Protein AF-A0A972ZUD0-F1 (afdb_monomer_lite)

pLDDT: mean 80.85, std 12.73, range [39.69, 97.69]

Sequence (213 aa):
MMFDRLICANGGNPDEKLIGHKDGALAAKLENSPRWKELSLNHLEGRIASFFTYGDEGGDELDNDGRPLILKHKEYFDPEKEEEVSANLEAYKPIIWQCRYSGIEVPEHLIKQVDFGQGGKYSNNQIEQLKEDKEVLSEFDQWVDEVATFLRKKGKVLPSKYPVPLRKPDSQMHPFLRQLQLLMRTVIGNLWIHSLGYFVSRYYAKKLRLVKK

Foldseek 3Di:
DDDDFPVVQLFAALDCVQQVNDNPVSRVVCCPDPCRVVRRARQCAPAEDFAEAEEELQAQQADPLSFGVPDPCSVVPDPVVVVVCLDDPVVCVVVCVSCVSSNHDYDRVLYDYHYDNHNHDPVCVDPVNVVVVPPVVVVVVVSVVVVVVVDVVSDDDDGDPNHDPDDDPLVPPDPVVSVVVVVCCVVVVVCCVPPVVVVVVVVVVVVVVVVPD

Structure (mmCIF, N/CA/C/O backbone):
data_AF-A0A972ZUD0-F1
#
_entry.id   AF-A0A972ZUD0-F1
#
loop_
_atom_site.group_PDB
_atom_site.id
_atom_site.type_symbol
_atom_site.label_atom_id
_atom_site.label_alt_id
_atom_site.label_comp_id
_atom_site.label_asym_id
_atom_site.label_entity_id
_atom_site.label_seq_id
_atom_site.pdbx_PDB_ins_code
_atom_site.Cartn_x
_atom_site.Cartn_y
_atom_site.Cartn_z
_atom_site.occupancy
_atom_site.B_iso_or_equiv
_atom_site.auth_seq_id
_atom_site.auth_comp_id
_atom_site.auth_asym_id
_atom_site.auth_atom_id
_atom_site.pdbx_PDB_model_num
ATOM 1 N N . MET A 1 1 ? 2.284 2.403 9.421 1.00 39.69 1 MET A N 1
ATOM 2 C CA . MET A 1 1 ? 3.198 1.804 8.421 1.00 39.69 1 MET A CA 1
ATOM 3 C C . MET A 1 1 ? 3.863 2.950 7.673 1.00 39.69 1 MET A C 1
ATOM 5 O O . MET A 1 1 ? 3.139 3.791 7.170 1.00 39.69 1 MET A O 1
ATOM 9 N N . MET A 1 2 ? 5.195 3.054 7.662 1.00 40.53 2 MET A N 1
ATOM 10 C CA . MET A 1 2 ? 5.881 4.090 6.878 1.00 40.53 2 MET A CA 1
ATOM 11 C C . MET A 1 2 ? 6.188 3.509 5.499 1.00 40.53 2 MET A C 1
ATOM 13 O O . MET A 1 2 ? 7.037 2.626 5.383 1.00 40.53 2 MET A O 1
ATOM 17 N N . PHE A 1 3 ? 5.459 3.953 4.476 1.00 54.66 3 PHE A N 1
ATOM 18 C CA . PHE A 1 3 ? 5.805 3.656 3.090 1.00 54.66 3 PHE A CA 1
ATOM 19 C C . PHE A 1 3 ? 6.907 4.624 2.657 1.00 54.66 3 PHE A C 1
ATOM 21 O O . PHE A 1 3 ? 6.657 5.815 2.481 1.00 54.66 3 PHE A O 1
ATOM 28 N N . ASP A 1 4 ? 8.136 4.121 2.518 1.00 60.44 4 ASP A N 1
ATOM 29 C CA . ASP A 1 4 ? 9.160 4.834 1.752 1.00 60.44 4 ASP A CA 1
ATOM 30 C C . ASP A 1 4 ? 8.781 4.811 0.262 1.00 60.44 4 ASP A C 1
ATOM 32 O O . ASP A 1 4 ? 7.936 4.030 -0.188 1.00 60.44 4 ASP A O 1
ATOM 36 N N . ARG A 1 5 ? 9.404 5.691 -0.514 1.00 63.38 5 ARG A N 1
ATOM 37 C CA . ARG A 1 5 ? 9.197 5.829 -1.952 1.00 63.38 5 ARG A CA 1
ATOM 38 C C . ARG A 1 5 ? 9.363 4.463 -2.629 1.00 63.38 5 ARG A C 1
ATOM 40 O O . ARG A 1 5 ? 10.365 3.781 -2.411 1.00 63.38 5 ARG A O 1
ATOM 47 N N . LEU A 1 6 ? 8.444 4.095 -3.526 1.00 69.50 6 LEU A N 1
ATOM 48 C CA . LEU A 1 6 ? 8.548 2.883 -4.354 1.00 69.50 6 LEU A CA 1
ATOM 49 C C . LEU A 1 6 ? 9.611 3.044 -5.465 1.00 69.50 6 LEU A C 1
ATOM 51 O O . LEU A 1 6 ? 9.409 2.631 -6.599 1.00 69.50 6 LEU A O 1
ATOM 55 N N . ILE A 1 7 ? 10.768 3.642 -5.156 1.00 69.38 7 ILE A N 1
ATOM 56 C CA . ILE A 1 7 ? 11.820 3.979 -6.130 1.00 69.38 7 ILE A CA 1
ATOM 57 C C . ILE A 1 7 ? 12.268 2.751 -6.899 1.00 69.38 7 ILE A C 1
ATOM 59 O O . ILE A 1 7 ? 12.437 2.827 -8.107 1.00 69.38 7 ILE A O 1
ATOM 63 N N . CYS A 1 8 ? 12.412 1.616 -6.216 1.00 69.75 8 CYS A N 1
ATOM 64 C CA . CYS A 1 8 ? 12.788 0.383 -6.887 1.00 69.75 8 CYS A CA 1
ATOM 65 C C . CYS A 1 8 ? 11.742 -0.011 -7.942 1.00 69.75 8 CYS A C 1
ATOM 67 O O . CYS A 1 8 ? 12.120 -0.443 -9.022 1.00 69.75 8 CYS A O 1
ATOM 69 N N . ALA A 1 9 ? 10.446 0.171 -7.667 1.00 74.81 9 ALA A N 1
ATOM 70 C CA . ALA A 1 9 ? 9.365 -0.166 -8.596 1.00 74.81 9 ALA A CA 1
ATOM 71 C C . ALA A 1 9 ? 9.340 0.733 -9.846 1.00 74.81 9 ALA A C 1
ATOM 73 O O . ALA A 1 9 ? 8.988 0.258 -10.924 1.00 74.81 9 ALA A O 1
ATOM 74 N N . ASN A 1 10 ? 9.790 1.984 -9.710 1.00 79.25 10 ASN A N 1
ATOM 75 C CA . ASN A 1 10 ? 9.826 3.023 -10.748 1.00 79.25 10 ASN A CA 1
ATOM 76 C C . ASN A 1 10 ? 10.914 2.815 -11.827 1.00 79.25 10 ASN A C 1
ATOM 78 O O . ASN A 1 10 ? 11.193 3.718 -12.616 1.00 79.25 10 ASN A O 1
ATOM 82 N N . GLY A 1 11 ? 11.568 1.652 -11.830 1.00 80.00 11 GLY A N 1
ATOM 83 C CA . GLY A 1 11 ? 12.722 1.354 -12.671 1.00 80.00 11 GLY A CA 1
ATOM 84 C C . GLY A 1 11 ? 14.053 1.576 -11.954 1.00 80.00 11 GLY A C 1
ATOM 85 O O . GLY A 1 11 ? 14.121 1.818 -10.752 1.00 80.00 11 GLY A O 1
ATOM 86 N N . GLY A 1 12 ? 15.143 1.413 -12.694 1.00 84.56 12 GLY A N 1
ATOM 87 C CA . GLY A 1 12 ? 16.496 1.581 -12.178 1.00 84.56 12 GLY A CA 1
ATOM 88 C C . GLY A 1 12 ? 17.494 0.650 -12.848 1.00 84.56 12 GLY A C 1
ATOM 89 O O . GLY A 1 12 ? 17.259 0.144 -13.942 1.00 84.56 12 GLY A O 1
ATOM 90 N N . ASN A 1 13 ? 18.623 0.410 -12.183 1.00 85.75 13 ASN A N 1
ATOM 91 C CA . ASN A 1 13 ? 19.632 -0.518 -12.673 1.00 85.75 13 ASN A CA 1
ATOM 92 C C . ASN A 1 13 ? 19.297 -1.969 -12.263 1.00 85.75 13 ASN A C 1
ATOM 94 O O . ASN A 1 13 ? 19.398 -2.286 -11.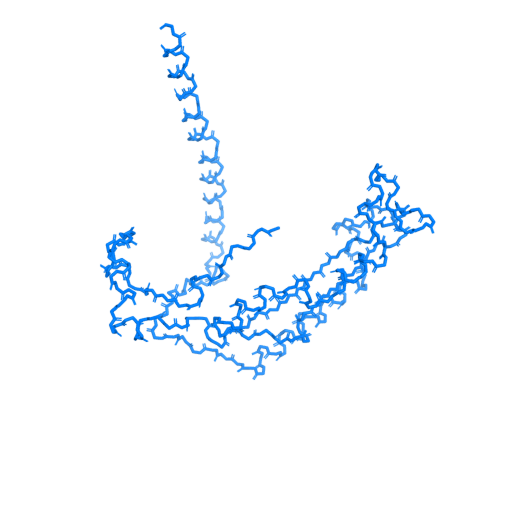076 1.00 85.75 13 ASN A O 1
ATOM 98 N N . PRO A 1 14 ? 18.961 -2.867 -13.206 1.00 81.06 14 PRO A N 1
ATOM 99 C CA . PRO A 1 14 ? 18.697 -4.273 -12.905 1.00 81.06 14 PRO A CA 1
ATOM 100 C C . PRO A 1 14 ? 19.974 -5.107 -12.701 1.00 81.06 14 PRO A C 1
ATOM 102 O O . PRO A 1 14 ? 19.885 -6.240 -12.234 1.00 81.06 14 PRO A O 1
ATOM 105 N N . ASP A 1 15 ? 21.151 -4.587 -13.073 1.00 83.69 15 ASP A N 1
ATOM 106 C CA . ASP A 1 15 ? 22.432 -5.297 -12.998 1.00 83.69 15 ASP A CA 1
ATOM 107 C C . ASP A 1 15 ? 23.401 -4.580 -12.053 1.00 83.69 15 ASP A C 1
ATOM 109 O O . ASP A 1 15 ? 24.130 -3.657 -12.429 1.00 83.69 15 ASP A O 1
ATOM 113 N N . GLU A 1 16 ? 23.437 -5.036 -10.802 1.00 82.81 16 GLU A N 1
ATOM 114 C CA . GLU A 1 16 ? 24.283 -4.469 -9.748 1.00 82.81 16 GLU A CA 1
ATOM 115 C C . GLU A 1 16 ? 25.784 -4.439 -10.098 1.00 82.81 16 GLU A C 1
ATOM 117 O O . GLU A 1 16 ? 26.531 -3.614 -9.561 1.00 82.81 16 GLU A O 1
ATOM 122 N N . LYS A 1 17 ? 26.241 -5.276 -11.041 1.00 85.56 17 LYS A N 1
ATOM 123 C CA . LYS A 1 17 ? 27.648 -5.325 -11.465 1.00 85.56 17 LYS A CA 1
ATOM 124 C C . LYS A 1 17 ? 28.078 -4.052 -12.185 1.00 85.56 17 LYS A C 1
ATOM 126 O O . LYS A 1 17 ? 29.248 -3.688 -12.119 1.00 85.56 17 LYS A O 1
ATOM 131 N N . LEU A 1 18 ? 27.142 -3.349 -12.827 1.00 85.25 18 LEU A N 1
ATOM 132 C CA . LEU A 1 18 ? 27.415 -2.087 -13.522 1.00 85.25 18 LEU A CA 1
ATOM 133 C C . LEU A 1 18 ? 27.775 -0.941 -12.564 1.00 85.25 18 LEU A C 1
ATOM 135 O O . LEU A 1 18 ? 28.341 0.058 -13.002 1.00 85.25 18 LEU A O 1
ATOM 139 N N . ILE A 1 19 ? 27.457 -1.086 -11.273 1.00 86.56 19 ILE A N 1
ATOM 140 C CA . ILE A 1 19 ? 27.649 -0.055 -10.243 1.00 86.56 19 ILE A CA 1
ATOM 141 C C . ILE A 1 19 ? 28.479 -0.549 -9.054 1.00 86.56 19 ILE A C 1
ATOM 143 O O . ILE A 1 19 ? 28.413 0.031 -7.975 1.00 86.56 19 ILE A O 1
ATOM 147 N N . GLY A 1 20 ? 29.214 -1.657 -9.199 1.00 83.00 20 GLY A N 1
ATOM 148 C CA . GLY A 1 20 ? 29.996 -2.215 -8.090 1.00 83.00 20 GLY A CA 1
ATOM 149 C C . GLY A 1 20 ? 29.145 -2.499 -6.844 1.00 83.00 20 GLY A C 1
ATOM 150 O O . GLY A 1 20 ? 29.565 -2.204 -5.727 1.00 83.00 20 GLY A O 1
ATOM 151 N N . HIS A 1 21 ? 27.932 -3.028 -7.037 1.00 77.94 21 HIS A N 1
ATOM 152 C CA . HIS A 1 21 ? 26.898 -3.262 -6.022 1.00 77.94 21 HIS A CA 1
ATOM 153 C C . HIS A 1 21 ? 26.275 -2.000 -5.410 1.00 77.94 21 HIS A C 1
ATOM 155 O O . HIS A 1 21 ? 25.065 -1.806 -5.519 1.00 77.94 21 HIS A O 1
ATOM 161 N N . LYS A 1 22 ? 27.064 -1.164 -4.726 1.00 79.00 22 LYS A N 1
ATOM 162 C CA . LYS A 1 22 ? 26.572 0.009 -3.973 1.00 79.00 22 LYS A CA 1
ATOM 163 C C . LYS A 1 22 ? 27.443 1.257 -4.145 1.00 79.00 22 LYS A C 1
ATOM 165 O O . LYS A 1 22 ? 27.420 2.138 -3.286 1.00 79.00 22 LYS A O 1
ATOM 170 N N . ASP A 1 23 ? 28.214 1.348 -5.226 1.00 89.06 23 ASP A N 1
ATOM 171 C CA . ASP A 1 23 ? 28.990 2.554 -5.513 1.00 89.06 23 ASP A CA 1
ATOM 172 C C . ASP A 1 23 ? 28.067 3.665 -6.042 1.00 89.06 23 ASP A C 1
ATOM 174 O O . ASP A 1 23 ? 27.534 3.599 -7.154 1.00 89.06 23 ASP A O 1
ATOM 178 N N . GLY A 1 24 ? 27.870 4.702 -5.223 1.00 88.19 24 GLY A N 1
ATOM 179 C CA . GLY A 1 24 ? 27.005 5.832 -5.560 1.00 88.19 24 GLY A CA 1
ATOM 180 C C . GLY A 1 24 ? 27.525 6.690 -6.719 1.00 88.19 24 GLY A C 1
ATOM 181 O O . GLY A 1 24 ? 26.722 7.228 -7.479 1.00 88.19 24 GLY A O 1
ATOM 182 N N . ALA A 1 25 ? 28.845 6.792 -6.902 1.00 90.69 25 ALA A N 1
ATOM 183 C CA . ALA A 1 25 ? 29.429 7.569 -7.994 1.00 90.69 25 ALA A CA 1
ATOM 184 C C . ALA A 1 25 ? 29.243 6.851 -9.338 1.00 90.69 25 ALA A C 1
ATOM 186 O O . ALA A 1 25 ? 28.900 7.482 -10.342 1.00 90.69 25 ALA A O 1
ATOM 187 N N . LEU A 1 26 ? 29.404 5.523 -9.356 1.00 90.25 26 LEU A N 1
ATOM 188 C CA . LEU A 1 26 ? 29.110 4.713 -10.540 1.00 90.25 26 LEU A CA 1
ATOM 189 C C . LEU A 1 26 ? 27.614 4.703 -10.867 1.00 90.25 26 LEU A C 1
ATOM 191 O O . LEU A 1 26 ? 27.261 4.805 -12.042 1.00 90.25 26 LEU A O 1
ATOM 195 N N . ALA A 1 27 ? 26.742 4.646 -9.856 1.00 88.50 27 ALA A N 1
ATOM 196 C CA . ALA A 1 27 ? 25.297 4.747 -10.052 1.00 88.50 27 ALA A CA 1
ATOM 197 C C . ALA A 1 27 ? 24.896 6.085 -10.696 1.00 88.50 27 ALA A C 1
ATOM 199 O O . ALA A 1 27 ? 24.224 6.081 -11.727 1.00 88.50 27 ALA A O 1
ATOM 200 N N . ALA A 1 28 ? 25.391 7.212 -10.172 1.00 89.88 28 ALA A N 1
ATOM 201 C CA . ALA A 1 28 ? 25.125 8.535 -10.741 1.00 89.88 28 ALA A CA 1
ATOM 202 C C . ALA A 1 28 ? 25.658 8.666 -12.180 1.00 89.88 28 ALA A C 1
ATOM 204 O O . ALA A 1 28 ? 24.998 9.233 -13.053 1.00 89.88 28 ALA A O 1
ATOM 205 N N . LYS A 1 29 ? 26.842 8.108 -12.467 1.00 93.50 29 LYS A N 1
ATOM 206 C CA . LYS A 1 29 ? 27.399 8.090 -13.827 1.00 93.50 29 LYS A CA 1
ATOM 207 C C . LYS A 1 29 ? 26.543 7.259 -14.788 1.00 93.50 29 LYS A C 1
ATOM 209 O O . LYS A 1 29 ? 26.362 7.659 -15.937 1.00 93.50 29 LYS A O 1
ATOM 214 N N . LEU A 1 30 ? 26.038 6.110 -14.335 1.00 91.50 30 LEU A N 1
ATOM 215 C CA . LEU A 1 30 ? 25.175 5.238 -15.129 1.00 91.50 30 LEU A CA 1
ATOM 216 C C . LEU A 1 30 ? 23.830 5.909 -15.434 1.00 91.50 30 LEU A C 1
ATOM 218 O O . LEU A 1 30 ? 23.391 5.855 -16.581 1.00 91.50 30 LEU A O 1
ATOM 222 N N . GLU A 1 31 ? 23.227 6.578 -14.450 1.00 90.75 31 GLU A N 1
ATOM 223 C CA . GLU A 1 31 ? 21.961 7.313 -14.584 1.00 90.75 31 GLU A CA 1
ATOM 224 C C . GLU A 1 31 ? 22.034 8.430 -15.636 1.00 90.75 31 GLU A C 1
ATOM 226 O O . GLU A 1 31 ? 21.123 8.596 -16.442 1.00 90.75 31 GLU A O 1
ATOM 231 N N . ASN A 1 32 ? 23.163 9.141 -15.706 1.00 93.56 32 ASN A N 1
ATOM 232 C CA . 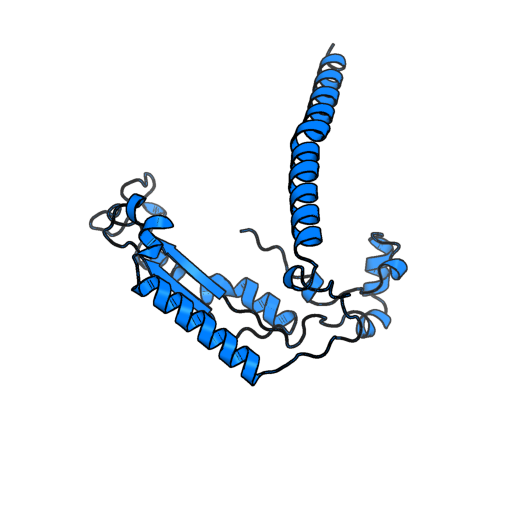ASN A 1 32 ? 23.386 10.204 -16.692 1.00 93.56 32 ASN A CA 1
ATOM 233 C C . ASN A 1 32 ? 23.816 9.692 -18.083 1.00 93.56 32 ASN A C 1
ATOM 235 O O . ASN A 1 32 ? 24.077 10.486 -18.989 1.00 93.56 32 ASN A O 1
ATOM 239 N N . SER A 1 33 ? 23.926 8.376 -18.277 1.00 94.00 33 SER A N 1
ATOM 240 C CA . SER A 1 33 ? 24.354 7.791 -19.550 1.00 94.00 33 SER A CA 1
ATOM 241 C C . SER A 1 33 ? 23.171 7.509 -20.490 1.00 94.00 33 SER A C 1
ATOM 243 O O . SER A 1 33 ? 22.074 7.192 -20.026 1.00 94.00 33 SER A O 1
ATOM 245 N N . PRO A 1 34 ? 23.370 7.501 -21.824 1.00 93.69 34 PRO A N 1
ATOM 246 C CA . PRO A 1 34 ? 22.318 7.106 -22.768 1.00 93.69 34 PRO A CA 1
ATOM 247 C C . PRO A 1 34 ? 21.751 5.702 -22.504 1.00 93.69 34 PRO A C 1
ATOM 249 O O . PRO A 1 34 ? 20.563 5.463 -22.714 1.00 93.69 34 PRO A O 1
ATOM 252 N N . ARG A 1 35 ? 22.590 4.796 -21.980 1.00 90.56 35 ARG A N 1
ATOM 253 C CA . ARG A 1 35 ? 22.233 3.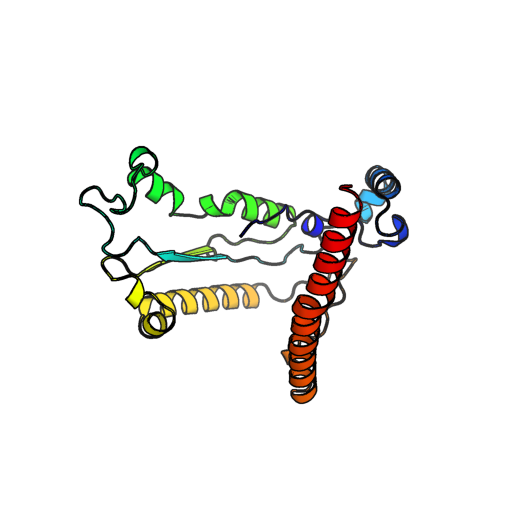413 -21.635 1.00 90.56 35 ARG A CA 1
ATOM 254 C C . ARG A 1 35 ? 21.163 3.333 -20.540 1.00 90.56 35 ARG A C 1
ATOM 256 O O . ARG A 1 35 ? 20.460 2.329 -20.463 1.00 90.56 35 ARG A O 1
ATOM 263 N N . TRP A 1 36 ? 20.994 4.378 -19.724 1.00 92.00 36 TRP A N 1
ATOM 264 C CA . TRP A 1 36 ? 19.973 4.417 -18.675 1.00 92.00 36 TRP A CA 1
ATOM 265 C C . TRP A 1 36 ? 18.559 4.199 -19.219 1.00 92.00 36 TRP A C 1
ATOM 267 O O . TRP A 1 36 ? 17.798 3.433 -18.636 1.00 92.00 36 TRP A O 1
ATOM 277 N N . LYS A 1 37 ? 18.235 4.774 -20.387 1.00 88.56 37 LYS A N 1
ATOM 278 C CA . LYS A 1 37 ? 16.913 4.633 -21.028 1.00 88.56 37 LYS A CA 1
ATOM 279 C C . LYS A 1 37 ? 16.557 3.181 -21.365 1.00 88.56 37 LYS A C 1
ATOM 281 O O . LYS A 1 37 ? 15.386 2.827 -21.395 1.00 88.56 37 LYS A O 1
ATOM 286 N N . GLU A 1 38 ? 17.558 2.342 -21.618 1.00 88.56 38 GLU A N 1
ATOM 287 C CA . GLU A 1 38 ? 17.371 0.924 -21.952 1.00 88.56 38 GLU A CA 1
ATOM 288 C C . GLU A 1 38 ? 17.336 0.006 -20.719 1.00 88.56 38 GLU A C 1
ATOM 290 O O . GLU A 1 38 ? 16.882 -1.143 -20.804 1.00 88.56 38 GLU A O 1
ATOM 295 N N . LEU A 1 39 ? 17.885 0.479 -19.596 1.00 88.62 39 LEU A N 1
ATOM 296 C CA . LEU A 1 39 ? 18.004 -0.264 -18.340 1.00 88.62 39 LEU A CA 1
ATOM 297 C C . LEU A 1 39 ? 16.848 0.046 -17.391 1.00 88.62 39 LEU A C 1
ATOM 299 O O . LEU A 1 39 ? 16.252 -0.881 -16.845 1.00 88.62 39 LEU A O 1
ATOM 303 N N . SER A 1 40 ? 16.528 1.332 -17.231 1.00 87.75 40 SER A N 1
ATOM 304 C CA . SER A 1 40 ? 15.546 1.846 -16.281 1.00 87.75 40 SER A CA 1
ATOM 305 C C . SER A 1 40 ? 14.121 1.657 -16.788 1.00 87.75 40 SER A C 1
ATOM 307 O O . SER A 1 40 ? 13.428 2.607 -17.143 1.00 87.75 40 SER A O 1
ATOM 309 N N . LEU A 1 41 ? 13.702 0.397 -16.830 1.00 85.75 41 LEU A N 1
ATOM 310 C CA . LEU A 1 41 ? 12.361 -0.020 -17.214 1.00 85.75 41 LEU A CA 1
ATOM 311 C C . LEU A 1 41 ? 11.522 -0.309 -15.967 1.00 85.75 41 LEU A C 1
ATOM 313 O O . LEU A 1 41 ? 12.022 -0.903 -15.007 1.00 85.75 41 LEU A O 1
ATOM 317 N N . ASN A 1 42 ? 10.232 0.018 -16.019 1.00 84.44 42 ASN A N 1
ATOM 318 C CA . ASN A 1 42 ? 9.268 -0.415 -15.012 1.00 84.44 42 ASN A CA 1
ATOM 319 C C . ASN A 1 42 ? 9.199 -1.946 -14.996 1.00 84.44 42 ASN A C 1
ATOM 321 O O . ASN A 1 42 ? 8.737 -2.589 -15.939 1.00 84.44 42 ASN A O 1
ATOM 325 N N . HIS A 1 43 ? 9.679 -2.562 -13.918 1.00 78.94 43 HIS A N 1
ATOM 326 C CA . HIS A 1 43 ? 9.703 -4.022 -13.802 1.00 78.94 43 HIS A CA 1
ATOM 327 C C . HIS A 1 43 ? 8.418 -4.592 -13.173 1.00 78.94 43 HIS A C 1
ATOM 329 O O . HIS A 1 43 ? 8.225 -5.814 -13.146 1.00 78.94 43 HIS A O 1
ATOM 335 N N . LEU A 1 44 ? 7.544 -3.712 -12.674 1.00 84.12 44 LEU A N 1
ATOM 336 C CA . LEU A 1 44 ? 6.217 -4.029 -12.145 1.00 84.12 44 LEU A CA 1
ATOM 337 C C . LEU A 1 44 ? 5.080 -3.570 -13.075 1.00 84.12 44 LEU A C 1
ATOM 339 O O . LEU A 1 44 ? 3.921 -3.649 -12.680 1.00 84.12 44 LEU A O 1
ATOM 343 N N . GLU A 1 45 ? 5.410 -3.159 -14.301 1.00 88.25 45 GLU A N 1
ATOM 344 C CA . GLU A 1 45 ? 4.448 -2.739 -15.322 1.00 88.25 45 GLU A CA 1
ATOM 345 C C . GLU A 1 45 ? 3.333 -3.779 -15.515 1.00 88.25 45 GLU A C 1
ATOM 347 O O . GLU A 1 45 ? 3.587 -4.987 -15.597 1.00 88.25 45 GLU A O 1
ATOM 352 N N . GLY A 1 46 ? 2.089 -3.306 -15.560 1.00 89.50 46 GLY A N 1
ATOM 353 C CA . GLY A 1 46 ? 0.895 -4.125 -15.736 1.00 89.50 46 GLY A CA 1
ATOM 354 C C . GLY A 1 46 ? 0.534 -4.994 -14.531 1.00 89.50 46 GLY A C 1
ATOM 355 O O . GLY A 1 46 ? -0.424 -5.760 -14.612 1.00 89.50 46 GLY A O 1
ATOM 356 N N . ARG A 1 47 ? 1.262 -4.926 -13.408 1.00 91.00 47 ARG A N 1
ATOM 357 C CA . ARG A 1 47 ? 0.821 -5.554 -12.150 1.00 91.00 47 ARG A CA 1
ATOM 358 C C . ARG A 1 47 ? -0.309 -4.746 -11.529 1.00 91.00 47 ARG A C 1
ATOM 360 O O . ARG A 1 47 ? -0.542 -3.610 -11.912 1.00 91.00 47 ARG A O 1
ATOM 367 N N . ILE A 1 48 ? -0.998 -5.339 -10.562 1.00 92.94 48 ILE A N 1
ATOM 368 C CA . ILE A 1 48 ? -2.130 -4.711 -9.881 1.00 92.94 48 ILE A CA 1
ATOM 369 C C . ILE A 1 48 ? -1.785 -4.485 -8.415 1.00 92.94 48 ILE A C 1
ATOM 371 O O . ILE A 1 48 ? -1.154 -5.345 -7.794 1.00 92.94 48 ILE A O 1
ATOM 375 N N . ALA A 1 49 ? -2.246 -3.364 -7.870 1.00 92.69 49 ALA A N 1
ATOM 376 C CA . ALA A 1 49 ? -2.390 -3.160 -6.437 1.00 92.69 49 ALA A CA 1
ATOM 377 C C . ALA A 1 49 ? -3.859 -2.870 -6.094 1.00 92.69 49 ALA A C 1
ATOM 379 O O . ALA A 1 49 ? -4.560 -2.185 -6.838 1.00 92.69 49 ALA A O 1
ATOM 380 N N . SER A 1 50 ? -4.303 -3.404 -4.962 1.00 92.81 50 SER A N 1
ATOM 381 C CA . SER A 1 50 ? -5.602 -3.149 -4.342 1.00 92.81 50 SER A CA 1
ATOM 382 C C . SER A 1 50 ? -5.382 -2.859 -2.859 1.00 92.81 50 SER A C 1
ATOM 384 O O . SER A 1 50 ? -4.378 -3.292 -2.282 1.00 92.81 50 SER A O 1
ATOM 386 N N . PHE A 1 51 ? -6.300 -2.114 -2.248 1.00 91.06 51 PHE A N 1
ATOM 387 C CA . PHE A 1 51 ? -6.178 -1.682 -0.858 1.00 91.06 51 PHE A CA 1
ATOM 388 C C . PHE A 1 51 ? -7.466 -2.008 -0.110 1.00 91.06 51 PHE A C 1
ATOM 390 O O . PHE A 1 51 ? -8.554 -1.691 -0.581 1.00 91.06 51 PHE A O 1
ATOM 397 N N . PHE A 1 52 ? -7.318 -2.647 1.044 1.00 90.12 52 PHE A N 1
ATOM 398 C CA . PHE A 1 52 ? -8.395 -2.874 1.994 1.00 90.12 52 PHE A CA 1
ATOM 399 C C . PHE A 1 52 ? -7.942 -2.309 3.338 1.00 90.12 52 PHE A C 1
ATOM 401 O O . PHE A 1 52 ? -6.940 -2.777 3.892 1.00 90.12 52 PHE A O 1
ATOM 408 N N . THR A 1 53 ? -8.633 -1.291 3.834 1.00 87.00 53 THR A N 1
ATOM 409 C CA . THR A 1 53 ? -8.501 -0.808 5.210 1.00 87.00 53 THR A CA 1
ATOM 410 C C . THR A 1 53 ? -9.692 -1.234 6.028 1.00 87.00 53 THR A C 1
ATOM 412 O O . THR A 1 53 ? -10.815 -1.309 5.541 1.00 87.00 53 THR A O 1
ATOM 415 N N . TYR A 1 54 ? -9.422 -1.469 7.303 1.00 83.38 54 TYR A N 1
ATOM 416 C CA . TYR A 1 54 ? -10.460 -1.509 8.306 1.00 83.38 54 TYR A CA 1
ATOM 417 C C . TYR A 1 54 ? -10.098 -0.552 9.435 1.00 83.38 54 TYR A C 1
ATOM 419 O O . TYR A 1 54 ? -8.911 -0.404 9.760 1.00 83.38 54 TYR A O 1
ATOM 427 N N . GLY A 1 55 ? -11.108 0.105 9.987 1.00 78.62 55 GLY A N 1
ATOM 428 C CA . GLY A 1 55 ? -10.969 1.090 11.048 1.00 78.62 55 GLY A CA 1
ATOM 429 C C . GLY A 1 55 ? -11.874 0.795 12.237 1.00 78.62 55 GLY A C 1
ATOM 430 O O . GLY A 1 55 ? -12.771 -0.045 12.178 1.00 78.62 55 GLY A O 1
ATOM 431 N N . ASP A 1 56 ? -11.579 1.484 13.334 1.00 77.69 56 ASP A N 1
ATOM 432 C CA . ASP A 1 56 ? -12.403 1.545 14.538 1.00 77.69 56 ASP A CA 1
ATOM 433 C C . ASP A 1 56 ? -12.856 2.998 14.695 1.00 77.69 56 ASP A C 1
ATOM 435 O O . ASP A 1 56 ? -12.014 3.897 14.765 1.00 77.69 56 ASP A O 1
ATOM 439 N N . GLU A 1 57 ? -14.167 3.229 14.740 1.00 77.50 57 GLU A N 1
ATOM 440 C CA . GLU A 1 57 ? -14.746 4.573 14.886 1.00 77.50 57 GLU A CA 1
ATOM 441 C C . GLU A 1 57 ? -14.737 5.087 16.335 1.00 77.50 57 GLU A C 1
ATOM 443 O O . GLU A 1 57 ? -15.330 6.118 16.645 1.00 77.50 57 GLU A O 1
ATOM 448 N N . GLY A 1 58 ? -14.069 4.381 17.252 1.00 76.75 58 GLY A N 1
ATOM 449 C CA . GLY A 1 58 ? -13.953 4.796 18.650 1.00 76.75 58 GLY A CA 1
ATOM 450 C C . GLY A 1 58 ? -15.108 4.321 19.530 1.00 76.75 58 GLY A C 1
ATOM 451 O O . GLY A 1 58 ? -15.257 4.805 20.652 1.00 76.75 58 GLY A O 1
ATOM 452 N N . GLY A 1 59 ? -15.907 3.361 19.055 1.00 83.62 59 GLY A N 1
ATOM 453 C CA . GLY A 1 59 ? -16.891 2.647 19.867 1.00 83.62 59 GLY A CA 1
ATOM 454 C C . GLY A 1 59 ? -17.861 3.550 20.632 1.00 83.62 59 GLY A C 1
ATOM 455 O O . GLY A 1 59 ? -18.555 4.373 20.039 1.00 83.62 59 GLY A O 1
ATOM 456 N N . ASP A 1 60 ? -17.940 3.362 21.953 1.00 86.62 60 ASP A N 1
ATOM 457 C CA . ASP A 1 60 ? -18.718 4.199 22.878 1.00 86.62 60 ASP A CA 1
ATOM 458 C C . ASP A 1 60 ? -17.879 5.268 23.606 1.00 86.62 60 ASP A C 1
ATOM 460 O O . ASP A 1 60 ? -18.281 5.786 24.650 1.00 86.62 60 ASP A O 1
ATOM 464 N N . GLU A 1 61 ? -16.701 5.598 23.069 1.00 88.75 61 GLU A N 1
ATOM 465 C CA . GLU A 1 61 ? -15.724 6.497 23.693 1.00 88.75 61 GLU A CA 1
ATOM 466 C C . GLU A 1 61 ? -15.767 7.933 23.143 1.00 88.75 61 GLU A C 1
ATOM 468 O O . GLU A 1 61 ? -14.887 8.739 23.459 1.00 88.75 61 GLU A O 1
ATOM 473 N N . LEU A 1 62 ? -16.780 8.276 22.346 1.00 89.19 62 LEU A N 1
ATOM 474 C CA . LEU A 1 62 ? -17.025 9.632 21.852 1.00 89.19 62 LEU A CA 1
ATOM 475 C C . LEU A 1 62 ? -17.949 10.411 22.802 1.00 89.19 62 LEU A C 1
ATOM 477 O O . LEU A 1 62 ? -18.837 9.849 23.442 1.00 89.19 62 LEU A O 1
ATOM 481 N N . ASP A 1 63 ? -17.736 11.720 22.911 1.00 89.50 63 ASP A N 1
ATOM 482 C CA . ASP A 1 63 ? -18.674 12.629 23.564 1.00 89.50 63 ASP A CA 1
ATOM 483 C C . ASP A 1 63 ? -19.847 13.005 22.641 1.00 89.50 63 ASP A C 1
ATOM 485 O O . ASP A 1 63 ? -19.909 12.611 21.478 1.00 89.50 63 ASP A O 1
ATOM 489 N N . ASN A 1 64 ? -20.794 13.789 23.165 1.00 89.44 64 ASN A N 1
ATOM 490 C CA . ASN A 1 64 ? -21.972 14.231 22.409 1.00 89.44 64 ASN A CA 1
ATOM 491 C C . ASN A 1 64 ? -21.631 15.105 21.190 1.00 89.44 64 ASN A C 1
ATOM 493 O O . ASN A 1 64 ? -22.480 15.263 20.317 1.00 89.44 64 ASN A O 1
ATOM 497 N N . ASP A 1 65 ? -20.424 15.673 21.142 1.00 89.19 65 ASP A N 1
ATOM 498 C CA . ASP A 1 65 ? -19.943 16.476 20.021 1.00 89.19 65 ASP A CA 1
ATOM 499 C C . ASP A 1 65 ? -19.122 15.625 19.033 1.00 89.19 65 ASP A C 1
ATOM 501 O O . ASP A 1 65 ? -18.492 16.184 18.139 1.00 89.19 65 ASP A O 1
ATOM 505 N N . GLY A 1 66 ? -19.077 14.295 19.202 1.00 88.56 66 GLY A N 1
ATOM 506 C CA . GLY A 1 66 ? -18.344 13.368 18.338 1.00 88.56 66 GLY A CA 1
ATOM 507 C C . GLY A 1 66 ? -16.832 13.333 18.576 1.00 88.56 66 GLY A C 1
ATOM 508 O O . GLY A 1 66 ? -16.094 12.825 17.736 1.00 88.56 66 GLY A O 1
ATOM 509 N N . ARG A 1 67 ? -16.330 13.879 19.694 1.00 91.81 67 ARG A N 1
ATOM 510 C CA . ARG A 1 67 ? -14.891 13.896 20.012 1.00 91.81 67 ARG A CA 1
ATOM 511 C C . ARG A 1 67 ? -14.529 12.804 21.018 1.00 91.81 67 ARG A C 1
ATOM 513 O O . ARG A 1 67 ? -15.265 12.619 21.985 1.00 91.81 67 ARG A O 1
ATOM 520 N N . PRO A 1 68 ? -13.366 12.139 20.895 1.00 91.69 68 PRO A N 1
ATOM 521 C CA . PRO A 1 68 ? -12.968 11.128 21.868 1.00 91.69 68 PRO A CA 1
ATOM 522 C C . PRO A 1 68 ? -12.849 11.689 23.293 1.00 91.69 68 PRO A C 1
ATOM 524 O O . PRO A 1 68 ? -12.134 12.666 23.547 1.00 91.69 68 PRO A O 1
ATOM 527 N N . LEU A 1 69 ? -13.504 11.028 24.250 1.00 91.94 69 LEU A N 1
ATOM 528 C CA . LEU A 1 69 ? -13.571 11.411 25.665 1.00 91.94 69 LEU A CA 1
ATOM 529 C C . LEU A 1 69 ? -12.189 11.506 26.324 1.00 91.94 69 LEU A C 1
ATOM 531 O O . LEU A 1 69 ? -11.979 12.318 27.225 1.00 91.94 69 LEU A O 1
ATOM 535 N N . ILE A 1 70 ? -11.240 10.679 25.876 1.00 92.25 70 ILE A N 1
ATOM 536 C CA . ILE A 1 70 ? -9.883 10.597 26.430 1.00 92.25 70 ILE A CA 1
ATOM 537 C C . ILE A 1 70 ? -8.979 11.769 26.011 1.00 92.25 70 ILE A C 1
ATOM 539 O O . ILE A 1 70 ? -7.940 12.008 26.639 1.00 92.25 70 ILE A O 1
ATOM 543 N N . LEU A 1 71 ? -9.340 12.510 24.956 1.00 92.81 71 LEU A N 1
ATOM 544 C CA . LEU A 1 71 ? -8.499 13.587 24.441 1.00 92.81 71 LEU A CA 1
ATOM 545 C C . LEU A 1 71 ? -8.458 14.774 25.406 1.00 92.81 71 LEU A C 1
ATOM 547 O O . LEU A 1 71 ? -9.471 15.388 25.734 1.00 92.81 71 LEU A O 1
ATOM 551 N N . LYS A 1 72 ? -7.237 15.146 25.804 1.00 93.94 72 LYS A N 1
ATOM 552 C CA . LYS A 1 72 ? -6.968 16.375 26.567 1.00 93.94 72 LYS A CA 1
ATOM 553 C C . LYS A 1 72 ? -6.930 17.621 25.679 1.00 93.94 72 LYS A C 1
ATOM 555 O O . LYS A 1 72 ? -7.309 18.692 26.133 1.00 93.94 72 LYS A O 1
ATOM 560 N N . HIS A 1 73 ? -6.471 17.461 24.439 1.00 93.62 73 HIS A N 1
ATOM 561 C CA . HIS A 1 73 ? -6.322 18.522 23.441 1.00 93.62 73 HIS A CA 1
ATOM 562 C C . HIS A 1 73 ? -7.379 18.356 22.347 1.00 93.62 73 HIS A C 1
ATOM 564 O O . HIS A 1 73 ? -7.081 17.904 21.242 1.00 93.62 73 HIS A O 1
ATOM 570 N N . LYS A 1 74 ? -8.639 18.647 22.689 1.00 92.00 74 LYS A N 1
ATOM 571 C CA . LYS A 1 74 ? -9.788 18.458 21.788 1.00 92.00 74 LYS A CA 1
ATOM 572 C C . LYS A 1 74 ? -9.724 19.339 20.539 1.00 92.00 74 LYS A C 1
ATOM 574 O O . LYS A 1 74 ? -10.335 19.010 19.535 1.00 92.00 74 LYS A O 1
ATOM 579 N N . GLU A 1 75 ? -8.963 20.427 20.582 1.00 92.38 75 GLU A N 1
ATOM 580 C CA . GLU A 1 75 ? -8.752 21.357 19.472 1.00 92.38 75 GLU A CA 1
ATOM 581 C C . GLU A 1 75 ? -8.048 20.738 18.253 1.00 92.38 75 GLU A C 1
ATOM 583 O O . GLU A 1 75 ? -8.138 21.291 17.161 1.00 92.38 75 GLU A O 1
ATOM 588 N N . TYR A 1 76 ? -7.369 19.598 18.424 1.00 90.19 76 TYR A N 1
ATOM 589 C CA . TYR A 1 76 ? -6.755 18.842 17.325 1.00 90.19 76 TYR A CA 1
ATOM 590 C C . TYR A 1 76 ? -7.710 17.844 16.664 1.00 90.19 76 TYR A C 1
ATOM 592 O O . TYR A 1 76 ? -7.309 17.216 15.693 1.00 90.19 76 TYR A O 1
ATOM 600 N N . PHE A 1 77 ? -8.926 17.676 17.191 1.00 90.56 77 PHE A N 1
ATOM 601 C CA . PHE A 1 77 ? -9.903 16.718 16.688 1.00 90.56 77 PHE A CA 1
ATOM 602 C C . PHE A 1 77 ? -11.183 17.456 16.297 1.00 90.56 77 PHE A C 1
ATOM 604 O O . PHE A 1 77 ? -11.967 17.907 17.144 1.00 90.56 77 PHE A O 1
ATOM 611 N N . ASP A 1 78 ? -11.370 17.603 14.992 1.00 90.56 78 ASP A N 1
ATOM 612 C CA . ASP A 1 78 ? -12.526 18.257 14.397 1.00 90.56 78 ASP A CA 1
ATOM 613 C C . ASP A 1 78 ? -13.357 17.201 13.656 1.00 90.56 78 ASP A C 1
ATOM 615 O O . ASP A 1 78 ? -12.941 16.799 12.573 1.00 90.56 78 ASP A O 1
ATOM 619 N N . PRO A 1 79 ? -14.486 16.731 14.224 1.00 88.50 79 PRO A N 1
ATOM 620 C CA . PRO A 1 79 ? -15.248 15.607 13.677 1.00 88.50 79 PRO A CA 1
ATOM 621 C C . PRO A 1 79 ? -15.580 15.749 12.188 1.00 88.50 79 PRO A C 1
ATOM 623 O O . PRO A 1 79 ? -15.432 14.786 11.445 1.00 88.50 79 PRO A O 1
ATOM 626 N N . GLU A 1 80 ? -15.935 16.958 11.738 1.00 86.19 80 GLU A N 1
ATOM 627 C CA . GLU A 1 80 ? -16.241 17.222 10.325 1.00 86.19 80 GLU A CA 1
ATOM 628 C C . GLU A 1 80 ? -15.007 17.023 9.428 1.00 86.19 80 GLU A C 1
ATOM 630 O O . GLU A 1 80 ? -15.112 16.470 8.338 1.00 86.19 80 GLU A O 1
ATOM 635 N N . LYS A 1 81 ? -13.813 17.420 9.893 1.00 85.50 81 LYS A N 1
ATOM 636 C CA . LYS A 1 81 ? -12.564 17.202 9.144 1.00 85.50 81 LYS A CA 1
ATOM 637 C C . LYS A 1 81 ? -12.075 15.761 9.218 1.00 85.50 81 LYS A C 1
ATOM 639 O O . LYS A 1 81 ? -11.459 15.289 8.268 1.00 85.50 81 LYS A O 1
ATOM 644 N N . GLU A 1 82 ? -12.292 15.076 10.337 1.00 83.81 82 GLU A N 1
ATOM 645 C CA . GLU A 1 82 ? -11.876 13.679 10.479 1.00 83.81 82 GLU A CA 1
ATOM 646 C C . GLU A 1 82 ? -12.675 12.767 9.540 1.00 83.81 82 GLU A C 1
ATOM 648 O O . GLU A 1 82 ? -12.099 11.846 8.965 1.00 83.81 82 GLU A O 1
ATOM 653 N N . GLU A 1 83 ? -13.953 13.068 9.293 1.00 74.94 83 GLU A N 1
ATOM 654 C CA . GLU A 1 83 ? -14.770 12.369 8.292 1.00 74.94 83 GLU A CA 1
ATOM 655 C C . GLU A 1 83 ? -14.228 12.564 6.860 1.00 74.94 83 GLU A C 1
ATOM 657 O O . GLU A 1 83 ? -14.167 11.615 6.075 1.00 74.94 83 GLU A O 1
ATOM 662 N N . GLU A 1 84 ? -13.732 13.763 6.523 1.00 70.75 84 GLU A N 1
ATOM 663 C CA . GLU A 1 84 ? -13.072 14.024 5.231 1.00 70.75 84 GLU A CA 1
ATOM 664 C C . GLU A 1 84 ? -11.759 13.240 5.055 1.00 70.75 84 GLU A C 1
ATOM 666 O O . GLU A 1 84 ? -11.383 12.901 3.930 1.00 70.75 84 GLU A O 1
ATOM 671 N N . VAL A 1 85 ? -11.042 12.973 6.152 1.00 67.81 85 VAL A N 1
ATOM 672 C CA . VAL A 1 85 ? -9.773 12.228 6.149 1.00 67.81 85 VAL A CA 1
ATOM 673 C C . VAL A 1 85 ? -10.008 10.718 6.158 1.00 67.81 85 VAL A C 1
ATOM 675 O O . VAL A 1 85 ? -9.249 9.986 5.515 1.00 67.81 85 VAL A O 1
ATOM 678 N N . SER A 1 86 ? -11.020 10.245 6.891 1.00 62.31 86 SER A N 1
ATOM 679 C CA . SER A 1 86 ? -11.326 8.819 7.027 1.00 62.31 86 SER A CA 1
ATOM 680 C C . SER A 1 86 ? -11.969 8.260 5.764 1.00 62.31 86 SER A C 1
ATOM 682 O O . SER A 1 86 ? -11.715 7.114 5.408 1.00 62.31 86 SER A O 1
ATOM 684 N N . ALA A 1 87 ? -12.732 9.064 5.028 1.00 58.41 87 ALA A N 1
ATOM 685 C CA . ALA A 1 87 ? -13.315 8.636 3.777 1.00 58.41 87 ALA A CA 1
ATOM 686 C C . ALA A 1 87 ? -12.323 8.848 2.619 1.00 58.41 87 ALA A C 1
ATOM 688 O O . ALA A 1 87 ? -11.952 9.973 2.295 1.00 58.41 87 ALA A O 1
ATOM 689 N N . ASN A 1 88 ? -12.025 7.772 1.883 1.00 64.38 88 ASN A N 1
ATOM 690 C CA . ASN A 1 88 ? -11.670 7.767 0.452 1.00 64.38 88 ASN A CA 1
ATOM 691 C C . ASN A 1 88 ? -10.206 7.500 0.047 1.00 64.38 88 ASN A C 1
ATOM 693 O O . ASN A 1 88 ? -9.233 7.628 0.787 1.00 64.38 88 ASN A O 1
ATOM 697 N N . LEU A 1 89 ? -10.095 7.201 -1.258 1.00 65.06 89 LEU A N 1
ATOM 698 C CA . LEU A 1 89 ? -8.925 7.270 -2.151 1.00 65.06 89 LEU A CA 1
ATOM 699 C C . LEU A 1 89 ? -7.875 8.336 -1.786 1.00 65.06 89 LEU A C 1
ATOM 701 O O . LEU A 1 89 ? -6.690 8.146 -2.066 1.00 65.06 89 LEU A O 1
ATOM 705 N N . GLU A 1 90 ? -8.307 9.447 -1.192 1.00 77.94 90 GLU A N 1
ATOM 706 C CA . GLU A 1 90 ? -7.482 10.553 -0.710 1.00 77.94 90 GLU A CA 1
ATOM 707 C C . GLU A 1 90 ? -6.370 10.092 0.235 1.00 77.94 90 GLU A C 1
ATOM 709 O O . GLU A 1 90 ? -5.201 10.418 0.003 1.00 77.94 90 GLU A O 1
ATOM 714 N N . ALA A 1 91 ? -6.693 9.235 1.209 1.00 78.31 91 ALA A N 1
ATOM 715 C CA . ALA A 1 91 ? -5.721 8.684 2.155 1.00 78.31 91 ALA A CA 1
ATOM 716 C C . ALA A 1 91 ? -4.599 7.894 1.452 1.00 78.31 91 ALA A C 1
ATOM 718 O O . ALA A 1 91 ? -3.458 7.828 1.920 1.00 78.31 91 ALA A O 1
ATOM 719 N N . TYR A 1 92 ? -4.896 7.333 0.279 1.00 83.69 92 TYR A N 1
ATOM 720 C CA . TYR A 1 92 ? -3.966 6.525 -0.502 1.00 83.69 92 TYR A CA 1
ATOM 721 C C . TYR A 1 92 ? -3.274 7.283 -1.630 1.00 83.69 92 TYR A C 1
ATOM 723 O O . TYR A 1 92 ? -2.379 6.714 -2.261 1.00 83.69 92 TYR A O 1
ATOM 731 N N . LYS A 1 93 ? -3.627 8.547 -1.897 1.00 87.44 93 LYS A N 1
ATOM 732 C CA . LYS A 1 93 ? -3.133 9.313 -3.055 1.00 87.44 93 LYS A CA 1
ATOM 733 C C . LYS A 1 93 ? -1.625 9.204 -3.290 1.00 87.44 93 LYS A C 1
ATOM 735 O O . LYS A 1 93 ? -1.245 8.894 -4.422 1.00 87.44 93 LYS A O 1
ATOM 740 N N . PRO A 1 94 ? -0.748 9.402 -2.285 1.00 86.62 94 PRO A N 1
ATOM 741 C CA . PRO A 1 94 ? 0.693 9.314 -2.509 1.00 86.62 94 PRO A CA 1
ATOM 742 C C . PRO A 1 94 ? 1.143 7.918 -2.955 1.00 86.62 94 PRO A C 1
ATOM 744 O O . PRO A 1 94 ? 2.019 7.791 -3.810 1.00 86.62 94 PRO A O 1
ATOM 747 N N . ILE A 1 95 ? 0.529 6.865 -2.410 1.00 87.50 95 ILE A N 1
ATOM 748 C CA . ILE A 1 95 ? 0.858 5.474 -2.739 1.00 87.50 95 ILE A CA 1
ATOM 749 C C . ILE A 1 95 ? 0.289 5.115 -4.113 1.00 87.50 95 ILE A C 1
ATOM 751 O O . ILE A 1 95 ? 1.016 4.575 -4.941 1.00 87.50 95 ILE A O 1
ATOM 755 N N . ILE A 1 96 ? -0.967 5.479 -4.392 1.00 90.38 96 ILE A N 1
ATOM 756 C CA . ILE A 1 96 ? -1.604 5.295 -5.705 1.00 90.38 96 ILE A CA 1
ATOM 757 C C . ILE A 1 96 ? -0.770 5.969 -6.790 1.00 90.38 96 ILE A C 1
ATOM 759 O O . ILE A 1 96 ? -0.502 5.361 -7.826 1.00 90.38 96 ILE A O 1
ATOM 763 N N . TRP A 1 97 ? -0.328 7.204 -6.545 1.00 90.50 97 TRP A N 1
ATOM 764 C CA . TRP A 1 97 ? 0.547 7.933 -7.453 1.00 90.50 97 TRP A CA 1
ATOM 765 C C . TRP A 1 97 ? 1.833 7.156 -7.731 1.00 90.50 97 TRP A C 1
ATOM 767 O O . TRP A 1 97 ? 2.179 6.949 -8.891 1.00 90.50 97 TRP A O 1
ATOM 777 N N . GLN A 1 98 ? 2.527 6.691 -6.687 1.00 88.75 98 GLN A N 1
ATOM 778 C CA . GLN A 1 98 ? 3.763 5.923 -6.849 1.00 88.75 98 GLN A CA 1
ATOM 779 C C . GLN A 1 98 ? 3.527 4.612 -7.609 1.00 88.75 98 GLN A C 1
ATOM 781 O O . GLN A 1 98 ? 4.286 4.303 -8.521 1.00 88.75 98 GLN A O 1
ATOM 786 N N . CYS A 1 99 ? 2.453 3.880 -7.303 1.00 91.50 99 CYS A N 1
ATOM 787 C CA . CYS A 1 99 ? 2.079 2.672 -8.034 1.00 91.50 99 CYS A CA 1
ATOM 788 C C . CYS A 1 99 ? 1.861 2.963 -9.523 1.00 91.50 99 CYS A C 1
ATOM 790 O O . CYS A 1 99 ? 2.492 2.333 -10.371 1.00 91.50 99 CYS A O 1
ATOM 792 N N . ARG A 1 100 ? 1.020 3.952 -9.841 1.00 92.06 100 ARG A N 1
ATOM 793 C CA . ARG A 1 100 ? 0.709 4.328 -11.227 1.00 92.06 100 ARG A CA 1
ATOM 794 C C . ARG A 1 100 ? 1.955 4.827 -11.966 1.00 92.06 100 ARG A C 1
ATOM 796 O O . ARG A 1 100 ? 2.133 4.499 -13.134 1.00 92.06 100 ARG A O 1
ATOM 803 N N . TYR A 1 101 ? 2.852 5.540 -11.285 1.00 89.19 101 TYR A N 1
ATOM 804 C CA . TYR A 1 101 ? 4.144 5.955 -11.838 1.00 89.19 101 TYR A CA 1
ATOM 805 C C . TYR A 1 101 ? 5.046 4.752 -12.188 1.00 89.19 101 TYR A C 1
ATOM 807 O O . TYR A 1 101 ? 5.738 4.779 -13.203 1.00 89.19 101 TYR A O 1
ATOM 815 N N . SER A 1 102 ? 4.992 3.664 -11.409 1.00 87.69 102 SER A N 1
ATOM 816 C CA . SER A 1 102 ? 5.671 2.390 -11.711 1.00 87.69 102 SER A CA 1
ATOM 817 C C . SER A 1 102 ? 4.962 1.517 -12.765 1.00 87.69 102 SER A C 1
ATOM 819 O O . SER A 1 102 ? 5.364 0.367 -12.963 1.00 87.69 102 SER A O 1
ATOM 821 N N . GLY A 1 103 ? 3.866 1.989 -13.371 1.00 89.69 103 GLY A N 1
ATOM 822 C CA . GLY A 1 103 ? 3.032 1.175 -14.263 1.00 89.69 103 GLY A CA 1
ATOM 823 C C . GLY A 1 103 ? 2.217 0.090 -13.552 1.00 89.69 103 GLY A C 1
ATOM 824 O O . GLY A 1 103 ? 1.732 -0.845 -14.189 1.00 89.69 103 GLY A O 1
ATOM 825 N N . ILE A 1 104 ? 2.076 0.177 -12.225 1.00 92.69 104 ILE A N 1
ATOM 826 C CA . ILE A 1 104 ? 1.176 -0.680 -11.451 1.00 92.69 104 ILE A CA 1
ATOM 827 C C . ILE A 1 104 ? -0.231 -0.097 -11.564 1.00 92.69 104 ILE A C 1
ATOM 829 O O . ILE A 1 104 ? -0.491 1.056 -11.218 1.00 92.69 104 ILE A O 1
ATOM 833 N N . GLU A 1 105 ? -1.157 -0.920 -12.029 1.00 94.50 105 GLU A N 1
ATOM 834 C CA . GLU A 1 105 ? -2.565 -0.585 -12.149 1.00 94.50 105 GLU A CA 1
ATOM 835 C C . GLU A 1 105 ? -3.223 -0.592 -10.770 1.00 94.50 105 GLU A C 1
ATOM 837 O O . GLU A 1 105 ? -3.130 -1.565 -10.020 1.00 94.50 105 GLU A O 1
ATOM 842 N N . VAL A 1 106 ? -3.920 0.497 -10.449 1.00 94.50 106 VAL A N 1
ATOM 843 C CA . VAL A 1 106 ? -4.680 0.632 -9.203 1.00 94.50 106 VAL A CA 1
ATOM 844 C C . VAL A 1 106 ? -6.127 0.980 -9.546 1.00 94.50 106 VAL A C 1
ATOM 846 O O . VAL A 1 106 ? -6.443 2.169 -9.704 1.00 94.50 106 VAL A O 1
ATOM 849 N N . PRO A 1 107 ? -6.991 -0.033 -9.740 1.00 94.06 107 PRO A N 1
ATOM 850 C CA . PRO A 1 107 ? -8.400 0.181 -10.028 1.00 94.06 107 PRO A CA 1
ATOM 851 C C . PRO A 1 107 ? -9.111 0.725 -8.790 1.00 94.06 107 PRO A C 1
ATOM 853 O O . PRO A 1 107 ? -9.045 0.131 -7.720 1.00 94.06 107 PRO A O 1
ATOM 856 N N . GLU A 1 108 ? -9.805 1.848 -8.947 1.00 91.69 108 GLU A N 1
ATOM 857 C CA . GLU A 1 108 ? -10.404 2.585 -7.824 1.00 91.69 108 GLU A CA 1
ATOM 858 C C . GLU A 1 108 ? -11.486 1.770 -7.108 1.00 91.69 108 GLU A C 1
ATOM 860 O O . GLU A 1 108 ? -11.546 1.782 -5.888 1.00 91.69 108 GLU A O 1
ATOM 865 N N . HIS A 1 109 ? -12.252 0.966 -7.850 1.00 91.31 109 HIS A N 1
ATOM 866 C CA . HIS A 1 109 ? -13.252 0.052 -7.285 1.00 91.31 109 HIS A CA 1
ATOM 867 C C . HIS A 1 109 ? -12.660 -1.094 -6.445 1.00 91.31 109 HIS A C 1
ATOM 869 O O . HIS A 1 109 ? -13.409 -1.777 -5.766 1.00 91.31 109 HIS A O 1
ATOM 875 N N . LEU A 1 110 ? -11.341 -1.333 -6.486 1.00 93.12 110 LEU A N 1
ATOM 876 C CA . LEU A 1 110 ? -10.664 -2.324 -5.633 1.00 93.12 110 LEU A CA 1
ATOM 877 C C . LEU A 1 110 ? -10.041 -1.690 -4.380 1.00 93.12 110 LEU A C 1
ATOM 879 O O . LEU A 1 110 ? -9.225 -2.323 -3.700 1.00 93.12 110 LEU A O 1
ATOM 883 N N . ILE A 1 111 ? -10.379 -0.430 -4.106 1.00 91.56 111 ILE A N 1
ATOM 884 C CA . ILE A 1 111 ? -10.007 0.291 -2.895 1.00 91.56 111 ILE A CA 1
ATOM 885 C C . ILE A 1 111 ? -11.236 0.326 -2.007 1.00 91.56 111 ILE A C 1
ATOM 887 O O . ILE A 1 111 ? -12.263 0.881 -2.392 1.00 91.56 111 ILE A O 1
ATOM 891 N N . LYS A 1 112 ? -11.125 -0.287 -0.832 1.00 88.94 112 LYS A N 1
ATOM 892 C CA . LYS A 1 112 ? -12.240 -0.444 0.091 1.00 88.94 112 LYS A CA 1
ATOM 893 C C . LYS A 1 112 ? -11.809 -0.116 1.509 1.00 88.94 112 LYS A C 1
ATOM 895 O O . LYS A 1 112 ? -10.736 -0.534 1.939 1.00 88.94 112 LYS A O 1
ATOM 900 N N . GLN A 1 113 ? -12.672 0.601 2.211 1.00 87.44 113 GLN A N 1
ATOM 901 C CA . GLN A 1 113 ? -12.585 0.805 3.645 1.00 87.44 113 GLN A CA 1
ATOM 902 C C . GLN A 1 113 ? -13.853 0.265 4.290 1.00 87.44 113 GLN A C 1
ATOM 904 O O . GLN A 1 113 ? -14.940 0.434 3.737 1.00 87.44 113 GLN A O 1
ATOM 909 N N . VAL A 1 114 ? -13.690 -0.406 5.423 1.00 86.88 114 VAL A N 1
ATOM 910 C CA . VAL A 1 114 ? -14.792 -0.905 6.243 1.00 86.88 114 VAL A CA 1
ATOM 911 C C . VAL A 1 114 ? -14.527 -0.500 7.682 1.00 86.88 114 VAL A C 1
ATOM 913 O O . VAL A 1 114 ? -13.546 -0.939 8.280 1.00 86.88 114 VAL A O 1
ATOM 916 N N . ASP A 1 115 ? -15.403 0.318 8.237 1.00 84.12 115 ASP A N 1
ATOM 917 C CA . ASP A 1 115 ? -15.342 0.718 9.636 1.00 84.12 115 ASP A CA 1
ATOM 918 C C . ASP A 1 115 ? -16.358 -0.104 10.438 1.00 84.12 115 ASP A C 1
ATOM 920 O O . ASP A 1 115 ? -17.430 -0.446 9.936 1.00 84.12 115 ASP A O 1
ATOM 924 N N . PHE A 1 116 ? -15.998 -0.507 11.657 1.00 83.50 116 PHE A N 1
ATOM 925 C CA . PHE A 1 116 ? -16.860 -1.341 12.495 1.00 83.50 116 PHE A CA 1
ATOM 926 C C . PHE A 1 116 ? -16.677 -1.054 13.982 1.00 83.50 116 PHE A C 1
ATOM 928 O O . PHE A 1 116 ? -15.745 -0.370 14.404 1.00 83.50 116 PHE A O 1
ATOM 935 N N . GLY A 1 117 ? -17.585 -1.606 14.790 1.00 78.00 117 GLY A N 1
ATOM 936 C CA . GLY A 1 117 ? -17.494 -1.511 16.243 1.00 78.00 117 GLY A CA 1
ATOM 937 C C . GLY A 1 117 ? -18.076 -0.233 16.849 1.00 78.00 117 GLY A C 1
ATOM 938 O O . GLY A 1 117 ? -17.869 0.008 18.040 1.00 78.00 117 GLY A O 1
ATOM 939 N N . GLN A 1 118 ? -18.817 0.556 16.064 1.00 78.88 118 GLN A N 1
ATOM 940 C CA . GLN A 1 118 ? -19.490 1.782 16.494 1.00 78.88 118 GLN A CA 1
ATOM 941 C C . GLN A 1 118 ? -20.445 1.520 17.674 1.00 78.88 118 GLN A C 1
ATOM 943 O O . GLN A 1 118 ? -21.223 0.565 17.670 1.00 78.88 118 GLN A O 1
ATOM 948 N N . GLY A 1 119 ? -20.363 2.347 18.722 1.00 77.62 119 GLY A N 1
ATOM 949 C CA . GLY A 1 119 ? -21.167 2.200 19.944 1.00 77.62 119 GLY A CA 1
ATOM 950 C C . GLY A 1 119 ? -20.838 0.969 20.804 1.00 77.62 119 GLY A C 1
ATOM 951 O O . GLY A 1 119 ? -21.485 0.745 21.829 1.00 77.62 119 GLY A O 1
ATOM 952 N N . GLY A 1 120 ? -19.850 0.162 20.408 1.00 81.31 120 GLY A N 1
ATOM 953 C CA . GLY A 1 120 ? -19.392 -1.020 21.129 1.00 81.31 120 GLY A CA 1
ATOM 954 C C . GLY A 1 120 ? -18.179 -0.748 22.019 1.00 81.31 120 GLY A C 1
ATOM 955 O O . GLY A 1 120 ? -17.453 0.228 21.855 1.00 81.31 120 GLY A O 1
ATOM 956 N N . LYS A 1 121 ? -17.916 -1.656 22.965 1.00 84.00 121 LYS A N 1
ATOM 957 C CA . LYS A 1 121 ? -16.653 -1.654 23.716 1.00 84.00 121 LYS A CA 1
ATOM 958 C C . LYS A 1 121 ? -15.515 -2.153 22.835 1.00 84.00 121 LYS A C 1
ATOM 960 O O . LYS A 1 121 ? -15.652 -3.206 22.222 1.00 84.00 121 LYS A O 1
ATOM 965 N N . TYR A 1 122 ? -14.350 -1.507 22.911 1.00 78.75 122 TYR A N 1
ATOM 966 C CA . TYR A 1 122 ? -13.139 -1.928 22.190 1.00 78.75 122 TYR A CA 1
ATOM 967 C C . TYR A 1 122 ? -12.774 -3.410 22.398 1.00 78.75 122 TYR A C 1
ATOM 969 O O . TYR A 1 122 ? -12.350 -4.101 21.474 1.00 78.75 122 TYR A O 1
ATOM 977 N N . SER A 1 123 ? -12.976 -3.945 23.609 1.00 78.81 123 SER A N 1
ATOM 978 C CA . SER A 1 123 ? -12.740 -5.367 23.911 1.00 78.81 123 SER A CA 1
ATOM 979 C C . SER A 1 123 ? -13.575 -6.326 23.060 1.00 78.81 123 SER A C 1
ATOM 981 O O . SER A 1 123 ? -13.205 -7.488 22.922 1.00 78.81 123 SER A O 1
ATOM 983 N N . ASN A 1 124 ? -14.687 -5.841 22.510 1.00 76.56 124 ASN A N 1
ATOM 984 C CA . ASN A 1 124 ? -15.605 -6.593 21.667 1.00 76.56 124 ASN A CA 1
ATOM 985 C C . ASN A 1 124 ? -15.301 -6.414 20.171 1.00 76.56 124 ASN A C 1
ATOM 987 O O . ASN A 1 124 ? -15.963 -7.040 19.357 1.00 76.56 124 ASN A O 1
ATOM 991 N N . ASN A 1 125 ? -14.285 -5.620 19.819 1.00 72.62 125 ASN A N 1
ATOM 992 C CA . ASN A 1 125 ? -13.834 -5.380 18.444 1.00 72.62 125 ASN A CA 1
ATOM 993 C C . ASN A 1 125 ? -12.502 -6.106 18.154 1.00 72.62 125 ASN A C 1
ATOM 995 O O . ASN A 1 125 ? -11.773 -5.760 17.225 1.00 72.62 125 ASN A O 1
ATOM 999 N N . GLN A 1 126 ? -12.135 -7.102 18.972 1.00 74.94 126 GLN A N 1
ATOM 1000 C CA . GLN A 1 126 ? -10.914 -7.889 18.783 1.00 74.94 126 GLN A CA 1
ATOM 1001 C C . GLN A 1 126 ? -11.141 -9.079 17.843 1.00 74.94 126 GLN A C 1
ATOM 1003 O O . GLN A 1 126 ? -12.267 -9.451 17.534 1.00 74.94 126 GLN A O 1
ATOM 1008 N N . ILE A 1 127 ? -10.043 -9.708 17.406 1.00 72.12 127 ILE A N 1
ATOM 1009 C CA . ILE A 1 127 ? -10.035 -10.793 16.407 1.00 72.12 127 ILE A CA 1
ATOM 1010 C C . ILE A 1 127 ? -11.037 -11.912 16.721 1.00 72.12 127 ILE A C 1
ATOM 1012 O O . ILE A 1 127 ? -11.608 -12.482 15.798 1.00 72.12 127 ILE A O 1
ATOM 1016 N N . GLU A 1 128 ? -11.234 -12.267 17.992 1.00 73.38 128 GLU A N 1
ATOM 1017 C CA . GLU A 1 128 ? -12.159 -13.345 18.354 1.00 73.38 128 GLU A CA 1
ATOM 1018 C C . GLU A 1 128 ? -13.621 -12.955 18.123 1.00 73.38 128 GLU A C 1
ATOM 1020 O O . GLU A 1 128 ? -14.377 -13.757 17.587 1.00 73.38 128 GLU A O 1
ATOM 1025 N N . GLN A 1 129 ? -13.998 -11.719 18.439 1.00 72.94 129 GLN A N 1
ATOM 1026 C CA . GLN A 1 129 ? -15.346 -11.196 18.228 1.00 72.94 129 GLN A CA 1
ATOM 1027 C C . GLN A 1 129 ? -15.586 -10.789 16.770 1.00 72.94 129 GLN A C 1
ATOM 1029 O O . GLN A 1 129 ? -16.683 -10.980 16.258 1.00 72.94 129 GLN A O 1
ATOM 1034 N N . LEU A 1 130 ? -14.548 -10.342 16.056 1.00 74.56 130 LEU A N 1
ATOM 1035 C CA . LEU A 1 130 ? -14.615 -10.064 14.618 1.00 74.56 130 LEU A CA 1
ATOM 1036 C C . LEU A 1 130 ? -15.009 -11.309 13.805 1.00 74.56 130 LEU A C 1
ATOM 1038 O O . LEU A 1 130 ? -15.629 -11.193 12.756 1.00 74.56 130 LEU A O 1
ATOM 1042 N N . LYS A 1 131 ? -14.694 -12.520 14.293 1.00 79.56 131 LYS A N 1
ATOM 1043 C CA . LYS A 1 131 ? -15.154 -13.775 13.665 1.00 79.56 131 LYS A CA 1
ATOM 1044 C C . LYS A 1 131 ? -16.676 -13.923 13.683 1.00 79.56 131 LYS A C 1
ATOM 1046 O O . LYS A 1 131 ? -17.223 -14.685 12.887 1.00 79.56 131 LYS A O 1
ATOM 1051 N N . GLU A 1 132 ? -17.337 -13.263 14.625 1.00 81.12 132 GLU A N 1
ATOM 1052 C CA . GLU A 1 132 ? -18.787 -13.292 14.791 1.00 81.12 132 GLU A CA 1
ATOM 1053 C C . GLU A 1 132 ? -19.471 -12.157 14.015 1.00 81.12 132 GLU A C 1
ATOM 1055 O O . GLU A 1 132 ? -20.658 -12.270 13.697 1.00 81.12 132 GLU A O 1
ATOM 1060 N N . ASP A 1 133 ? -18.718 -11.119 13.639 1.00 81.06 133 ASP A N 1
ATOM 1061 C CA . ASP A 1 133 ? -19.176 -10.018 12.795 1.00 81.06 133 ASP A CA 1
ATOM 1062 C C . ASP A 1 133 ? -19.235 -10.442 11.319 1.00 81.06 133 ASP A C 1
ATOM 1064 O O . ASP A 1 133 ? -18.304 -10.294 10.524 1.00 81.06 133 ASP A O 1
ATOM 1068 N N . LYS A 1 134 ? -20.373 -11.034 10.954 1.00 85.38 134 LYS A N 1
ATOM 1069 C CA . LYS A 1 134 ? -20.612 -11.547 9.601 1.00 85.38 134 LYS A CA 1
ATOM 1070 C C . LYS A 1 134 ? -20.656 -10.452 8.541 1.00 85.38 134 LYS A C 1
ATOM 1072 O O . LYS A 1 134 ? -20.438 -10.769 7.376 1.00 85.38 134 LYS A O 1
ATOM 1077 N N . 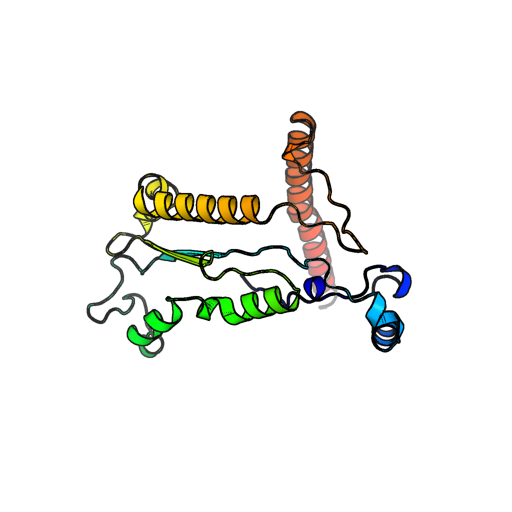GLU A 1 135 ? -20.970 -9.217 8.916 1.00 87.00 135 GLU A N 1
ATOM 1078 C CA . GLU A 1 135 ? -21.083 -8.112 7.969 1.00 87.00 135 GLU A CA 1
ATOM 1079 C C . GLU A 1 135 ? -19.691 -7.694 7.501 1.00 87.00 135 GLU A C 1
ATOM 1081 O O . GLU A 1 135 ? -19.396 -7.785 6.310 1.00 87.00 135 GLU A O 1
ATOM 1086 N N . VAL A 1 136 ? -18.784 -7.400 8.436 1.00 86.31 136 VAL A N 1
ATOM 1087 C CA . VAL A 1 136 ? -17.397 -7.025 8.112 1.00 86.31 136 VAL A CA 1
ATOM 1088 C C . VAL A 1 136 ? -16.671 -8.135 7.352 1.00 86.31 136 VAL A C 1
ATOM 1090 O O . VAL A 1 136 ? -15.952 -7.874 6.384 1.00 86.31 136 VAL A O 1
ATOM 1093 N N . LEU A 1 137 ? -16.875 -9.394 7.754 1.00 89.94 137 LEU A N 1
ATOM 1094 C CA . LEU A 1 137 ? -16.297 -10.535 7.043 1.00 89.94 137 LEU A CA 1
ATOM 1095 C C . LEU A 1 137 ? -16.858 -10.676 5.623 1.00 89.94 137 LEU A C 1
ATOM 1097 O O . LEU A 1 137 ? -16.090 -10.926 4.696 1.00 89.94 137 LEU A O 1
ATOM 1101 N N . SER A 1 138 ? -18.164 -10.462 5.432 1.00 92.44 138 SER A N 1
ATOM 1102 C CA . SER A 1 138 ? -18.789 -10.475 4.105 1.00 92.44 138 SER A CA 1
ATOM 1103 C C . SER A 1 138 ? -18.245 -9.357 3.212 1.00 92.44 138 SER A C 1
ATOM 1105 O O . SER A 1 138 ? -17.998 -9.581 2.028 1.00 92.44 138 SER A O 1
ATOM 1107 N N . GLU A 1 139 ? -18.007 -8.165 3.763 1.00 92.88 139 GLU A N 1
ATOM 1108 C CA . GLU A 1 139 ? -17.415 -7.046 3.024 1.00 92.88 139 GLU A CA 1
ATOM 1109 C C . GLU A 1 139 ? -15.986 -7.362 2.546 1.00 92.88 139 GLU A C 1
ATOM 1111 O O . GLU A 1 139 ? -15.614 -7.000 1.420 1.00 92.88 139 GLU A O 1
ATOM 1116 N N . PHE A 1 140 ? -15.195 -8.053 3.375 1.00 92.44 140 PHE A N 1
ATOM 1117 C CA . PHE A 1 140 ? -13.861 -8.531 3.012 1.00 92.44 140 PHE A CA 1
ATOM 1118 C C . PHE A 1 140 ? -13.914 -9.638 1.953 1.00 92.44 140 PHE A C 1
ATOM 1120 O O . PHE A 1 140 ? -13.192 -9.561 0.958 1.00 92.44 140 PHE A O 1
ATOM 1127 N N . ASP A 1 141 ? -14.787 -10.634 2.126 1.00 95.06 141 ASP A N 1
ATOM 1128 C CA . ASP A 1 141 ? -14.965 -11.729 1.167 1.00 95.06 141 ASP A CA 1
ATOM 1129 C C . ASP A 1 141 ? -15.386 -11.197 -0.210 1.00 95.06 141 ASP A C 1
ATOM 1131 O O . ASP A 1 141 ? -14.792 -11.563 -1.229 1.00 95.06 141 ASP A O 1
ATOM 1135 N N . GLN A 1 142 ? -16.329 -10.250 -0.248 1.00 96.19 142 GLN A N 1
ATOM 1136 C CA . GLN A 1 142 ? -16.729 -9.584 -1.486 1.00 96.19 142 GLN A CA 1
ATOM 1137 C C . GLN A 1 142 ? -15.545 -8.876 -2.156 1.00 96.19 142 GLN A C 1
ATOM 1139 O O . GLN A 1 142 ? -15.340 -9.014 -3.363 1.00 96.19 142 GLN A O 1
ATOM 1144 N N . TRP A 1 143 ? -14.735 -8.140 -1.391 1.00 96.12 143 TRP A N 1
ATOM 1145 C CA . TRP A 1 143 ? -13.549 -7.476 -1.935 1.00 96.12 143 TRP A CA 1
ATOM 1146 C C . TRP A 1 143 ? -12.536 -8.482 -2.504 1.00 96.12 143 TRP A C 1
ATOM 1148 O O . TRP A 1 143 ? -11.987 -8.267 -3.588 1.00 96.12 143 TRP A O 1
ATOM 1158 N N . VAL A 1 144 ? -12.315 -9.614 -1.824 1.00 96.81 144 VAL A N 1
ATOM 1159 C CA . VAL A 1 144 ? -11.459 -10.699 -2.332 1.00 96.81 144 VAL A CA 1
ATOM 1160 C C . VAL A 1 144 ? -11.996 -11.243 -3.657 1.00 96.81 144 VAL A C 1
ATOM 1162 O O . VAL A 1 144 ? -11.214 -11.451 -4.592 1.00 96.81 144 VAL A O 1
ATOM 1165 N N . ASP A 1 145 ? -13.308 -11.443 -3.773 1.00 97.69 145 ASP A N 1
ATOM 1166 C CA . ASP A 1 145 ? -13.951 -11.929 -4.995 1.00 97.69 145 ASP A CA 1
ATOM 1167 C C . ASP A 1 145 ? -13.857 -10.932 -6.154 1.00 97.69 145 ASP A C 1
ATOM 1169 O O . ASP A 1 145 ? -13.593 -11.331 -7.297 1.00 97.69 145 ASP A O 1
ATOM 1173 N N . GLU A 1 146 ? -14.002 -9.638 -5.880 1.00 97.12 146 GLU A N 1
ATOM 1174 C CA . GLU A 1 146 ? -13.819 -8.564 -6.859 1.00 97.12 146 GLU A CA 1
ATOM 1175 C C . GLU A 1 146 ? -12.373 -8.521 -7.369 1.00 97.12 146 GLU A C 1
ATOM 1177 O O . GLU A 1 146 ? -12.137 -8.550 -8.584 1.00 97.12 146 GLU A O 1
ATOM 1182 N N . VAL A 1 147 ? -11.391 -8.568 -6.461 1.00 96.44 147 VAL A N 1
ATOM 1183 C CA . VAL A 1 147 ? -9.963 -8.647 -6.807 1.00 96.44 147 VAL A CA 1
ATOM 1184 C C . VAL A 1 147 ? -9.677 -9.906 -7.629 1.00 96.44 147 VAL A C 1
ATOM 1186 O O . VAL A 1 147 ? -9.019 -9.839 -8.672 1.00 96.44 147 VAL A O 1
ATOM 1189 N N . ALA A 1 148 ? -10.186 -11.065 -7.209 1.00 96.44 148 ALA A N 1
ATOM 1190 C CA . ALA A 1 148 ? -9.988 -12.327 -7.915 1.00 96.44 148 ALA A CA 1
ATOM 1191 C C . ALA A 1 148 ? -10.613 -12.298 -9.316 1.00 96.44 148 ALA A C 1
ATOM 1193 O O . ALA A 1 148 ? -10.007 -12.775 -10.280 1.00 96.44 148 ALA A O 1
ATOM 1194 N N . THR A 1 149 ? -11.803 -11.719 -9.455 1.00 97.31 149 THR A N 1
ATOM 1195 C CA . THR A 1 149 ? -12.492 -11.546 -10.738 1.00 97.31 149 THR A CA 1
ATOM 1196 C C . THR A 1 149 ? -11.707 -10.623 -11.662 1.00 97.31 149 THR A C 1
ATOM 1198 O O . THR A 1 149 ? -11.477 -10.974 -12.825 1.00 97.31 149 THR A O 1
ATOM 1201 N N . PHE A 1 150 ? -11.212 -9.497 -11.143 1.00 96.25 150 PHE A N 1
ATOM 1202 C CA . PHE A 1 150 ? -10.362 -8.575 -11.891 1.00 96.25 150 PHE A CA 1
ATOM 1203 C C . PHE A 1 150 ? -9.080 -9.265 -12.381 1.00 96.25 150 PHE A C 1
ATOM 1205 O O . PHE A 1 150 ? -8.752 -9.205 -13.569 1.00 96.25 150 PHE A O 1
ATOM 1212 N N . LEU A 1 151 ? -8.395 -10.001 -11.498 1.00 94.75 151 LEU A N 1
ATOM 1213 C CA . LEU A 1 151 ? -7.180 -10.754 -11.825 1.00 94.75 151 LEU A CA 1
ATOM 1214 C C . LEU A 1 151 ? -7.426 -11.828 -12.892 1.00 94.75 151 LEU A C 1
ATOM 1216 O O . LEU A 1 151 ? -6.639 -11.952 -13.833 1.00 94.75 151 LEU A O 1
ATOM 1220 N N . ARG A 1 152 ? -8.519 -12.594 -12.780 1.00 95.38 152 ARG A N 1
ATOM 1221 C CA . ARG A 1 152 ? -8.891 -13.622 -13.770 1.00 95.38 152 ARG A CA 1
ATOM 1222 C C . ARG A 1 152 ? -9.176 -13.004 -15.135 1.00 95.38 152 ARG A C 1
ATOM 1224 O O . ARG A 1 152 ? -8.697 -13.529 -16.136 1.00 95.38 152 ARG A O 1
ATOM 1231 N N . LYS A 1 153 ? -9.919 -11.892 -15.170 1.00 96.12 153 LYS A N 1
ATOM 1232 C CA . LYS A 1 153 ? -10.242 -11.167 -16.406 1.00 96.12 153 LYS A CA 1
ATOM 1233 C C . LYS A 1 153 ? -8.992 -10.590 -17.068 1.00 96.12 153 LYS A C 1
ATOM 1235 O O . LYS A 1 153 ? -8.865 -10.662 -18.286 1.00 96.12 153 LYS A O 1
ATOM 1240 N N . LYS A 1 154 ? -8.074 -10.030 -16.276 1.00 94.06 154 LYS A N 1
ATOM 1241 C CA . LYS A 1 154 ? -6.816 -9.463 -16.777 1.00 94.06 154 LYS A CA 1
ATOM 1242 C C . LYS A 1 154 ? -5.869 -10.535 -17.316 1.00 94.06 154 LYS A C 1
ATOM 1244 O O . LYS A 1 154 ? -5.223 -10.331 -18.339 1.00 94.06 154 LYS A O 1
ATOM 1249 N N . GLY A 1 155 ? -5.780 -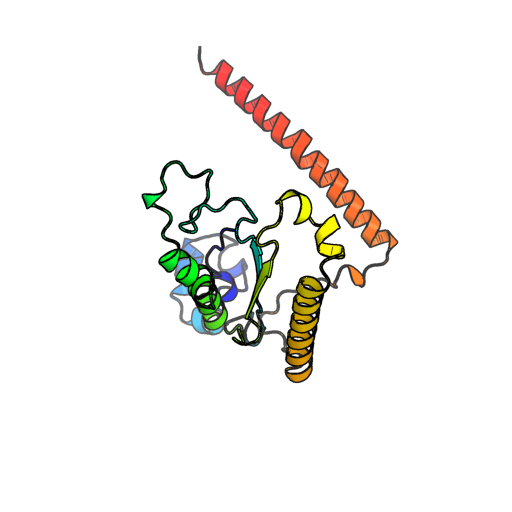11.668 -16.626 1.00 92.62 155 GLY A N 1
ATOM 1250 C CA . GLY A 1 155 ? -4.872 -12.749 -16.983 1.00 92.62 155 GLY A CA 1
ATOM 1251 C C . GLY A 1 155 ? -3.426 -12.508 -16.538 1.00 92.62 155 GLY A C 1
ATOM 1252 O O . GLY A 1 155 ? -3.116 -11.638 -15.723 1.00 92.62 155 GLY A O 1
ATOM 1253 N N . LYS A 1 156 ? -2.521 -13.356 -17.035 1.00 90.00 156 LYS A N 1
ATOM 1254 C CA . LYS A 1 156 ? -1.115 -13.362 -16.613 1.00 90.00 156 LYS A CA 1
ATOM 1255 C C . LYS A 1 156 ? -0.348 -12.197 -17.231 1.00 90.00 156 LYS A C 1
ATOM 1257 O O . LYS A 1 156 ? -0.339 -12.032 -18.446 1.00 90.00 156 LYS A O 1
ATOM 1262 N N . VAL A 1 157 ? 0.385 -11.474 -16.391 1.00 87.25 157 VAL A N 1
ATOM 1263 C CA . VAL A 1 157 ? 1.369 -10.475 -16.817 1.00 87.25 157 VAL A CA 1
ATOM 1264 C C . VAL A 1 157 ? 2.670 -11.194 -17.164 1.00 87.25 157 VAL A C 1
ATOM 1266 O O . VAL A 1 157 ? 3.170 -11.998 -16.370 1.00 87.25 157 VAL A O 1
ATOM 1269 N N . LEU A 1 158 ? 3.207 -10.937 -18.356 1.00 82.94 158 LEU A N 1
ATOM 1270 C CA . LEU A 1 158 ? 4.488 -11.507 -18.763 1.00 82.94 158 LEU A CA 1
ATOM 1271 C C . LEU A 1 158 ? 5.633 -10.872 -17.960 1.00 82.94 158 LEU A C 1
ATOM 1273 O O . LEU A 1 158 ? 5.570 -9.687 -17.631 1.00 82.94 158 LEU A O 1
ATOM 1277 N N . PRO A 1 159 ? 6.694 -11.630 -17.640 1.00 77.31 159 PRO A N 1
ATOM 1278 C CA . PRO A 1 159 ? 7.873 -11.052 -17.014 1.00 77.31 159 PRO A CA 1
ATOM 1279 C C . PRO A 1 159 ? 8.490 -9.955 -17.896 1.00 77.31 159 PRO A C 1
ATOM 1281 O O . PRO A 1 159 ? 8.508 -10.075 -19.121 1.00 77.31 159 PRO A O 1
ATOM 1284 N N . SER A 1 160 ? 9.018 -8.901 -17.270 1.00 77.50 160 SER A N 1
ATOM 1285 C CA . SER A 1 160 ? 9.745 -7.842 -17.977 1.00 77.50 160 SER A CA 1
ATOM 1286 C C . SER A 1 160 ? 11.087 -8.352 -18.526 1.00 77.50 160 SER A C 1
ATOM 1288 O O . SER A 1 160 ? 11.511 -9.473 -18.239 1.00 77.50 160 SER A O 1
ATOM 1290 N N . LYS A 1 161 ? 11.799 -7.501 -19.280 1.00 82.44 161 LYS A N 1
ATOM 1291 C CA . LYS A 1 161 ? 13.149 -7.782 -19.810 1.00 82.44 161 LYS A CA 1
ATOM 1292 C C . LYS A 1 161 ? 14.148 -8.215 -18.725 1.00 82.44 161 LYS A C 1
ATOM 1294 O O . LYS A 1 161 ? 15.051 -8.998 -19.009 1.00 82.44 161 LYS A O 1
ATOM 1299 N N . TYR A 1 162 ? 13.974 -7.723 -17.497 1.00 79.19 162 TYR A N 1
ATOM 1300 C CA . TYR A 1 162 ? 14.813 -8.042 -16.343 1.00 79.19 162 TYR A CA 1
ATOM 1301 C C . TYR A 1 162 ? 13.948 -8.652 -15.235 1.00 79.19 162 TYR A C 1
ATOM 1303 O O . TYR A 1 162 ? 13.578 -7.965 -14.278 1.00 79.19 162 TYR A O 1
ATOM 1311 N N . PRO A 1 163 ? 13.555 -9.928 -15.368 1.00 69.75 163 PRO A N 1
ATOM 1312 C CA . PRO A 1 163 ? 12.672 -10.545 -14.400 1.00 69.75 163 PRO A CA 1
ATOM 1313 C C . PRO A 1 163 ? 13.415 -10.777 -13.085 1.00 69.75 163 PRO A C 1
ATOM 1315 O O . PRO A 1 163 ? 14.503 -11.353 -13.062 1.00 69.75 163 PRO A O 1
ATOM 1318 N N . VAL A 1 164 ? 12.793 -10.393 -11.970 1.00 64.06 164 VAL A N 1
ATOM 1319 C CA . VAL A 1 164 ? 13.233 -10.870 -10.656 1.00 64.06 164 VAL A CA 1
ATOM 1320 C C . VAL A 1 164 ? 13.016 -12.386 -10.629 1.00 64.06 164 VAL A C 1
ATOM 1322 O O . VAL A 1 164 ? 11.889 -12.822 -10.894 1.00 64.06 164 VAL A O 1
ATOM 1325 N N . PRO A 1 165 ? 14.039 -13.207 -10.322 1.00 61.12 165 PRO A N 1
ATOM 1326 C CA . PRO A 1 165 ? 13.869 -14.647 -10.211 1.00 61.12 165 PRO A CA 1
ATOM 1327 C C . PRO A 1 165 ? 12.793 -14.947 -9.167 1.00 61.12 165 PRO A C 1
ATOM 1329 O O . PRO A 1 165 ? 12.988 -14.730 -7.970 1.00 61.12 165 PRO A O 1
ATOM 1332 N N . LEU A 1 166 ? 11.630 -15.422 -9.614 1.00 61.16 166 LEU A N 1
ATOM 1333 C CA . LEU A 1 166 ? 10.571 -15.812 -8.697 1.00 61.16 166 LEU A CA 1
ATOM 1334 C C . LEU A 1 166 ? 11.013 -17.095 -8.003 1.00 61.16 166 LEU A C 1
ATOM 1336 O O . LEU A 1 166 ? 11.086 -18.164 -8.614 1.00 61.16 166 LEU A O 1
ATOM 1340 N N . ARG A 1 167 ? 11.302 -16.998 -6.704 1.00 62.31 167 ARG A N 1
ATOM 1341 C CA . ARG A 1 167 ? 11.369 -18.185 -5.856 1.00 62.31 167 ARG A CA 1
ATOM 1342 C C . ARG A 1 167 ? 10.015 -18.889 -5.966 1.00 62.31 167 ARG A C 1
ATOM 1344 O O . ARG A 1 167 ? 8.977 -18.234 -5.866 1.00 62.31 167 ARG A O 1
ATOM 1351 N N . LYS A 1 168 ? 10.017 -20.208 -6.193 1.00 70.12 168 LYS A N 1
ATOM 1352 C CA . LYS A 1 168 ? 8.773 -20.991 -6.156 1.00 70.12 168 LYS A CA 1
ATOM 1353 C C . LYS A 1 168 ? 8.062 -20.703 -4.828 1.00 70.12 168 LYS A C 1
ATOM 1355 O O . LYS A 1 168 ? 8.750 -20.639 -3.805 1.00 70.12 168 LYS A O 1
ATOM 1360 N N . PRO A 1 169 ? 6.736 -20.494 -4.829 1.00 67.06 169 PRO A N 1
ATOM 1361 C CA . PRO A 1 169 ? 6.022 -20.166 -3.606 1.00 67.06 169 PRO A CA 1
ATOM 1362 C C . PRO A 1 169 ? 6.223 -21.281 -2.576 1.00 67.06 169 PRO A C 1
ATOM 1364 O O . PRO A 1 169 ? 6.230 -22.460 -2.929 1.00 67.06 169 PRO A O 1
ATOM 1367 N N . ASP A 1 170 ? 6.354 -20.916 -1.299 1.00 70.62 170 ASP A N 1
ATOM 1368 C CA . ASP A 1 170 ? 6.572 -21.881 -0.210 1.00 70.62 170 ASP A CA 1
ATOM 1369 C C . ASP A 1 170 ? 5.433 -22.926 -0.121 1.00 70.62 170 ASP A C 1
ATOM 1371 O O . ASP A 1 170 ? 5.628 -24.010 0.425 1.00 70.62 170 ASP A O 1
ATOM 1375 N N . SER A 1 171 ? 4.256 -22.642 -0.699 1.00 70.75 171 SER A N 1
ATOM 1376 C CA . SER A 1 171 ? 3.136 -23.586 -0.844 1.00 70.75 171 SER A CA 1
ATOM 1377 C C . SER A 1 171 ? 3.425 -24.766 -1.778 1.00 70.75 171 SER A C 1
ATOM 1379 O O . SER A 1 171 ? 2.805 -25.813 -1.635 1.00 70.75 171 SER A O 1
ATOM 1381 N N . GLN A 1 172 ? 4.369 -24.620 -2.710 1.00 74.25 172 GLN A N 1
ATOM 1382 C CA . GLN A 1 172 ? 4.841 -25.695 -3.590 1.00 74.25 172 GLN A CA 1
ATOM 1383 C C . GLN A 1 172 ? 6.018 -26.474 -2.990 1.00 74.25 172 GLN A C 1
ATOM 1385 O O . GLN A 1 172 ? 6.506 -27.429 -3.596 1.00 74.25 172 GLN A O 1
ATOM 1390 N N . MET A 1 173 ? 6.518 -26.060 -1.826 1.00 80.94 173 MET A N 1
ATOM 1391 C CA . MET A 1 173 ? 7.597 -26.751 -1.137 1.00 80.94 173 MET A CA 1
ATOM 1392 C C . MET A 1 173 ? 7.044 -27.978 -0.408 1.00 80.94 173 MET A C 1
ATOM 1394 O O . MET A 1 173 ? 5.934 -27.946 0.121 1.00 80.94 173 MET A O 1
ATOM 1398 N N . HIS A 1 174 ? 7.823 -29.062 -0.349 1.00 87.50 174 HIS A N 1
ATOM 1399 C CA . HIS A 1 174 ? 7.409 -30.258 0.384 1.00 87.50 174 HIS A CA 1
ATOM 1400 C C . HIS A 1 174 ? 7.062 -29.886 1.842 1.00 87.50 174 HIS A C 1
ATOM 1402 O O . HIS A 1 174 ? 7.861 -29.181 2.471 1.00 87.50 174 HIS A O 1
ATOM 1408 N N . PRO A 1 175 ? 5.931 -30.352 2.413 1.00 87.19 175 PRO A N 1
ATOM 1409 C CA . PRO A 1 175 ? 5.461 -29.918 3.732 1.00 87.19 175 PRO A CA 1
ATOM 1410 C C . PRO A 1 175 ? 6.528 -30.008 4.828 1.00 87.19 175 PRO A C 1
ATOM 1412 O O . PRO A 1 175 ? 6.700 -29.074 5.607 1.00 87.19 175 PRO A O 1
ATOM 1415 N N . PHE A 1 176 ? 7.319 -31.085 4.826 1.00 90.31 176 PHE A N 1
ATOM 1416 C CA . PHE A 1 176 ? 8.452 -31.254 5.742 1.00 90.31 176 PHE A CA 1
ATOM 1417 C C . PHE A 1 176 ? 9.517 -30.155 5.597 1.00 90.31 176 PHE A C 1
ATOM 1419 O O . PHE A 1 176 ? 9.940 -29.571 6.589 1.00 90.31 176 PHE A O 1
ATOM 1426 N N . LEU A 1 177 ? 9.927 -29.831 4.366 1.00 85.81 177 LEU A N 1
ATOM 1427 C CA . LEU A 1 177 ? 10.919 -28.782 4.116 1.00 85.81 177 LEU A CA 1
ATOM 1428 C C . LEU A 1 177 ? 10.382 -27.413 4.527 1.00 85.81 177 LEU A C 1
ATOM 1430 O O . LEU A 1 177 ? 11.136 -26.587 5.032 1.00 85.81 177 LEU A O 1
ATOM 1434 N N . ARG A 1 178 ? 9.077 -27.179 4.349 1.00 83.25 178 ARG A N 1
ATOM 1435 C CA . ARG A 1 178 ? 8.418 -25.944 4.786 1.00 83.25 178 ARG A CA 1
ATOM 1436 C C . ARG A 1 178 ? 8.450 -25.815 6.303 1.00 83.25 178 ARG A C 1
ATOM 1438 O O . ARG A 1 178 ? 8.832 -24.761 6.801 1.00 83.25 178 ARG A O 1
ATOM 1445 N N . GLN A 1 179 ? 8.124 -26.886 7.023 1.00 87.38 179 GLN A N 1
ATOM 1446 C CA . GLN A 1 179 ? 8.208 -26.927 8.485 1.00 87.38 179 GLN A CA 1
ATOM 1447 C C . GLN A 1 179 ? 9.646 -26.747 8.980 1.00 87.38 179 GLN A C 1
ATOM 1449 O O . GLN A 1 179 ? 9.884 -25.954 9.885 1.00 87.38 179 GLN A O 1
ATOM 1454 N N . LEU A 1 180 ? 10.624 -27.393 8.341 1.00 87.56 180 LEU A N 1
ATOM 1455 C CA . LEU A 1 180 ? 12.037 -27.224 8.675 1.00 87.56 180 LEU A CA 1
ATOM 1456 C C . LEU A 1 180 ? 12.524 -25.793 8.405 1.00 87.56 180 LEU A C 1
ATOM 1458 O O . LEU A 1 180 ? 13.214 -25.217 9.238 1.00 87.56 180 LEU A O 1
ATOM 1462 N N . GLN A 1 181 ? 12.141 -25.186 7.279 1.00 83.44 181 GLN A N 1
ATOM 1463 C CA . GLN A 1 181 ? 12.460 -23.790 6.970 1.00 83.44 181 GLN A CA 1
ATOM 1464 C C . GLN A 1 181 ? 11.843 -22.831 7.995 1.00 83.44 181 GLN A C 1
ATOM 1466 O O . GLN A 1 181 ? 12.513 -21.890 8.419 1.00 83.44 181 GLN A O 1
ATOM 1471 N N . LEU A 1 182 ? 10.588 -23.053 8.396 1.00 82.69 182 LEU A N 1
ATOM 1472 C CA . LEU A 1 182 ? 9.928 -22.258 9.433 1.00 82.69 182 LEU A CA 1
ATOM 1473 C C . LEU A 1 182 ? 10.632 -22.427 10.779 1.00 82.69 182 LEU A C 1
ATOM 1475 O O . LEU A 1 182 ? 10.996 -21.428 11.388 1.00 82.69 182 LEU A O 1
ATOM 1479 N N . LEU A 1 183 ? 10.914 -23.663 11.193 1.00 85.69 183 LEU A N 1
ATOM 1480 C CA . LEU A 1 183 ? 11.654 -23.961 12.416 1.00 85.69 183 LEU A CA 1
ATOM 1481 C C . LEU A 1 183 ? 13.024 -23.279 12.413 1.00 85.69 183 LEU A C 1
ATOM 1483 O O . LEU A 1 183 ? 13.375 -22.614 13.379 1.00 85.69 183 LEU A O 1
ATOM 1487 N N . MET A 1 184 ? 13.773 -23.378 11.316 1.00 80.19 184 MET A N 1
ATOM 1488 C CA . MET A 1 184 ? 15.077 -22.732 11.179 1.00 80.19 184 MET A CA 1
ATOM 1489 C C . MET A 1 184 ? 14.969 -21.209 11.246 1.00 80.19 184 MET A C 1
ATOM 1491 O O . MET A 1 184 ? 15.779 -20.585 11.920 1.00 80.19 184 MET A O 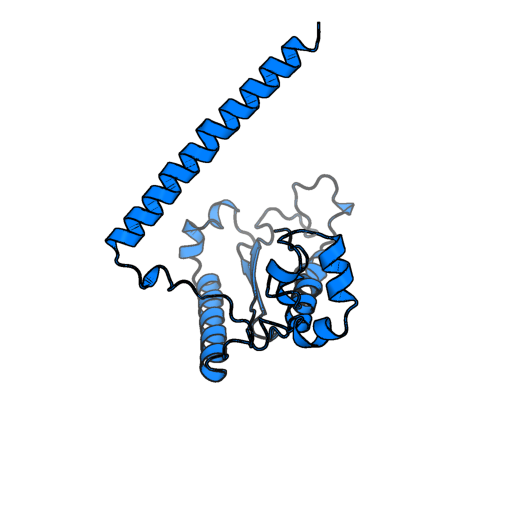1
ATOM 1495 N N . ARG A 1 185 ? 13.963 -20.592 10.612 1.00 78.62 185 ARG A N 1
ATOM 1496 C CA . ARG A 1 185 ? 13.727 -19.140 10.722 1.00 78.62 185 ARG A CA 1
ATOM 1497 C C . ARG A 1 185 ? 13.372 -18.731 12.146 1.00 78.62 185 ARG A C 1
ATOM 1499 O O . ARG A 1 185 ? 13.888 -17.722 12.609 1.00 78.62 185 ARG A O 1
ATOM 1506 N N . THR A 1 186 ? 12.557 -19.514 12.843 1.00 79.75 186 THR A N 1
ATOM 1507 C CA . THR A 1 186 ? 12.184 -19.258 14.238 1.00 79.75 186 THR A CA 1
ATOM 1508 C C . THR A 1 186 ? 13.383 -19.417 15.167 1.00 79.75 186 THR A C 1
ATOM 1510 O O . THR A 1 186 ? 13.674 -18.527 15.956 1.00 79.75 186 THR A O 1
ATOM 1513 N N . VAL A 1 187 ? 14.129 -20.516 15.048 1.00 78.56 187 VAL A N 1
ATOM 1514 C CA . VAL A 1 187 ? 15.278 -20.825 15.908 1.00 78.56 187 VAL A CA 1
ATOM 1515 C C . VAL A 1 187 ? 16.431 -19.868 15.636 1.00 78.56 187 VAL A C 1
ATOM 1517 O O . VAL A 1 187 ? 16.941 -19.266 16.574 1.00 78.56 187 VAL A O 1
ATOM 1520 N N . ILE A 1 188 ? 16.825 -19.679 14.373 1.00 71.38 188 ILE A N 1
ATOM 1521 C CA . ILE A 1 188 ? 17.920 -18.772 14.008 1.00 71.38 188 ILE A CA 1
ATOM 1522 C C . ILE A 1 188 ? 17.504 -17.323 14.220 1.00 71.38 188 ILE A C 1
ATOM 1524 O O . ILE A 1 188 ? 18.302 -16.567 14.753 1.00 71.38 188 ILE A O 1
ATOM 1528 N N . GLY A 1 189 ? 16.281 -16.931 13.857 1.00 64.31 189 GLY A N 1
ATOM 1529 C CA . GLY A 1 189 ? 15.772 -15.577 14.084 1.00 64.31 189 GLY A CA 1
ATOM 1530 C C . GLY A 1 189 ? 15.766 -15.214 15.568 1.00 64.31 189 GLY A C 1
ATOM 1531 O O . GLY A 1 189 ? 16.303 -14.173 15.945 1.00 64.31 189 GLY A O 1
ATOM 1532 N N . ASN A 1 190 ? 15.279 -16.118 16.423 1.00 61.91 190 ASN A N 1
ATOM 1533 C CA . ASN A 1 190 ? 15.318 -15.927 17.871 1.00 61.91 190 ASN A CA 1
ATOM 1534 C C . ASN A 1 190 ? 16.755 -15.962 18.411 1.00 61.91 190 ASN A C 1
ATOM 1536 O O . ASN A 1 190 ? 17.106 -15.133 19.248 1.00 61.91 190 ASN A O 1
ATOM 1540 N N . LEU A 1 191 ? 17.628 -16.848 17.912 1.00 57.91 191 LEU A N 1
ATOM 1541 C CA . LEU A 1 191 ? 19.040 -16.843 18.308 1.00 57.91 191 LEU A CA 1
ATOM 1542 C C . LEU A 1 191 ? 19.740 -15.537 17.916 1.00 57.91 191 LEU A C 1
ATOM 1544 O O . LEU A 1 191 ? 20.516 -15.010 18.709 1.00 57.91 191 LEU A O 1
ATOM 1548 N N . TRP A 1 192 ? 19.490 -15.008 16.719 1.00 55.50 192 TRP A N 1
ATOM 1549 C CA . TRP A 1 192 ? 20.131 -13.791 16.214 1.00 55.50 192 TRP A CA 1
ATOM 1550 C C . TRP A 1 192 ? 19.717 -12.553 17.013 1.00 55.50 192 TRP A C 1
ATOM 1552 O O . TRP A 1 192 ? 20.572 -11.742 17.375 1.00 55.50 192 TRP A O 1
ATOM 1562 N N . ILE A 1 193 ? 18.427 -12.443 17.343 1.00 54.56 193 ILE A N 1
ATOM 1563 C CA . ILE A 1 193 ? 17.880 -11.330 18.130 1.00 54.56 193 ILE A CA 1
ATOM 1564 C C . ILE A 1 193 ? 18.358 -11.401 19.589 1.00 54.56 193 ILE A C 1
ATOM 1566 O O . ILE A 1 193 ? 18.721 -10.374 20.163 1.00 54.56 193 ILE A O 1
ATOM 1570 N N . HIS A 1 194 ? 18.432 -12.595 20.186 1.00 53.38 194 HIS A N 1
ATOM 1571 C CA . HIS A 1 194 ? 18.765 -12.730 21.607 1.00 53.38 194 HIS A CA 1
ATOM 1572 C C . HIS A 1 194 ? 20.261 -12.849 21.913 1.00 53.38 194 HIS A C 1
ATOM 1574 O O . HIS A 1 194 ? 20.687 -12.395 22.973 1.00 53.38 194 HIS A O 1
ATOM 1580 N N . SER A 1 195 ? 21.077 -13.438 21.034 1.00 56.59 195 SER A N 1
ATOM 1581 C CA . SER A 1 195 ? 22.475 -13.752 21.371 1.00 56.59 195 SER A CA 1
ATOM 1582 C C . SER A 1 195 ? 23.473 -12.724 20.839 1.00 56.59 195 SER A C 1
ATOM 1584 O O . SER A 1 195 ? 24.282 -12.228 21.618 1.00 56.59 195 SER A O 1
ATOM 1586 N N . LEU A 1 196 ? 23.392 -12.311 19.569 1.00 54.91 196 LEU A N 1
ATOM 1587 C CA . LEU A 1 196 ? 24.376 -11.391 18.983 1.00 54.91 196 LEU A CA 1
ATOM 1588 C C . LEU A 1 196 ? 24.123 -9.930 19.385 1.00 54.91 196 LEU A C 1
ATOM 1590 O O . LEU A 1 196 ? 25.049 -9.241 19.811 1.00 54.91 196 LEU A O 1
ATOM 1594 N N . GLY A 1 197 ? 22.868 -9.466 19.326 1.00 56.09 197 GLY A N 1
ATOM 1595 C CA . GLY A 1 197 ? 22.502 -8.099 19.725 1.00 56.09 197 GLY A CA 1
ATOM 1596 C C . GLY A 1 197 ? 22.804 -7.813 21.200 1.00 56.09 197 GLY A C 1
ATOM 1597 O O . GLY A 1 197 ? 23.335 -6.756 21.546 1.00 56.09 197 GLY A O 1
ATOM 1598 N N . TYR A 1 198 ? 22.565 -8.800 22.066 1.00 55.78 198 TYR A N 1
ATOM 1599 C CA . TYR A 1 198 ? 22.899 -8.729 23.487 1.00 55.78 198 TYR A CA 1
ATOM 1600 C C . TYR A 1 198 ? 24.415 -8.711 23.736 1.00 55.78 198 TYR A C 1
ATOM 1602 O O . TYR A 1 198 ? 24.899 -7.918 24.549 1.00 55.78 198 TYR A O 1
ATOM 1610 N N . PHE A 1 199 ? 25.184 -9.541 23.020 1.00 58.03 199 PHE A N 1
ATOM 1611 C CA . PHE A 1 199 ? 26.640 -9.600 23.177 1.00 58.03 199 PHE A CA 1
ATOM 1612 C C . PHE A 1 199 ? 27.327 -8.331 22.666 1.00 58.03 199 PHE A C 1
ATOM 1614 O O . PHE A 1 199 ? 28.200 -7.792 23.346 1.00 58.03 199 PHE A O 1
ATOM 1621 N N . VAL A 1 200 ? 26.896 -7.808 21.515 1.00 64.75 200 VAL A N 1
ATOM 1622 C CA . VAL A 1 200 ? 27.414 -6.556 20.944 1.00 64.75 200 VAL A CA 1
ATOM 1623 C C . VAL A 1 200 ? 27.064 -5.372 21.847 1.00 64.75 200 VAL A C 1
ATOM 1625 O O . VAL A 1 200 ? 27.950 -4.585 22.182 1.00 64.75 200 VAL A O 1
ATOM 1628 N N . SER A 1 201 ? 25.821 -5.287 22.334 1.00 61.44 201 SER A N 1
ATOM 1629 C CA . SER A 1 201 ? 25.390 -4.248 23.280 1.00 61.44 201 SER A CA 1
ATOM 1630 C C . SER A 1 201 ? 26.211 -4.266 24.576 1.00 61.44 201 SER A C 1
ATOM 1632 O O . SER A 1 201 ? 26.745 -3.236 24.995 1.00 61.44 201 SER A O 1
ATOM 1634 N N . ARG A 1 202 ? 26.421 -5.444 25.186 1.00 62.69 202 ARG A N 1
ATOM 1635 C CA . ARG A 1 202 ? 27.247 -5.564 26.400 1.00 62.69 202 ARG A CA 1
ATOM 1636 C C . ARG A 1 202 ? 28.728 -5.301 26.152 1.00 62.69 202 ARG A C 1
ATOM 1638 O O . ARG A 1 202 ? 29.373 -4.686 27.002 1.00 62.69 202 ARG A O 1
ATOM 1645 N N . TYR A 1 203 ? 29.270 -5.733 25.016 1.00 70.25 203 TYR A N 1
ATOM 1646 C CA . TYR A 1 203 ? 30.656 -5.460 24.644 1.00 70.25 203 TYR A CA 1
ATOM 1647 C C . TYR A 1 203 ? 30.899 -3.951 24.492 1.00 70.25 203 TYR A C 1
ATOM 1649 O O . TYR A 1 203 ? 31.830 -3.415 25.096 1.00 70.25 203 TYR A O 1
ATOM 1657 N N . TYR A 1 204 ? 30.014 -3.240 23.786 1.00 67.38 204 TYR A N 1
ATOM 1658 C CA . TYR A 1 204 ? 30.102 -1.786 23.634 1.00 67.38 204 TYR A CA 1
ATOM 1659 C C . TYR A 1 204 ? 29.859 -1.035 24.947 1.00 67.38 204 TYR A C 1
ATOM 1661 O O . TYR A 1 204 ? 30.626 -0.129 25.269 1.00 67.38 204 TYR A O 1
ATOM 1669 N N . ALA A 1 205 ? 28.876 -1.437 25.758 1.00 65.25 205 ALA A N 1
ATOM 1670 C CA . ALA A 1 205 ? 28.628 -0.826 27.066 1.00 65.25 205 ALA A CA 1
ATOM 1671 C C . ALA A 1 205 ? 29.824 -0.986 28.025 1.00 65.25 205 ALA A C 1
ATOM 1673 O O . ALA A 1 205 ? 30.165 -0.062 28.768 1.00 65.25 205 ALA A O 1
ATOM 1674 N N . LYS A 1 206 ? 30.508 -2.139 27.986 1.00 64.75 206 LYS A N 1
ATOM 1675 C CA . LYS A 1 206 ? 31.725 -2.388 28.771 1.00 64.75 206 LYS A CA 1
ATOM 1676 C C . LYS A 1 206 ? 32.906 -1.559 28.257 1.00 64.75 206 LYS A C 1
ATOM 1678 O O . LYS A 1 206 ? 33.635 -0.990 29.065 1.00 64.75 206 LYS A O 1
ATOM 1683 N N . LYS A 1 207 ? 33.059 -1.426 26.935 1.00 62.28 207 LYS A N 1
ATOM 1684 C CA . LYS A 1 207 ? 34.107 -0.600 26.313 1.00 62.28 207 LYS A CA 1
ATOM 1685 C C . LYS A 1 207 ? 33.903 0.894 26.600 1.00 62.28 207 LYS A C 1
ATOM 1687 O O . LYS A 1 207 ? 34.852 1.570 26.972 1.00 62.28 207 LYS A O 1
ATOM 1692 N N . LEU A 1 208 ? 32.667 1.392 26.545 1.00 60.38 208 LEU A N 1
ATOM 1693 C CA . LEU A 1 208 ? 32.326 2.785 26.869 1.00 60.38 208 LEU A CA 1
ATOM 1694 C C . LEU A 1 208 ? 32.522 3.127 28.356 1.00 60.38 208 LEU A C 1
ATOM 1696 O O . LEU A 1 208 ? 32.904 4.249 28.675 1.00 60.38 208 LEU A O 1
ATOM 1700 N N . ARG A 1 209 ? 32.326 2.168 29.274 1.00 58.56 209 ARG A N 1
ATOM 1701 C CA . ARG A 1 209 ? 32.653 2.348 30.703 1.00 58.56 209 ARG A CA 1
ATOM 1702 C C . ARG A 1 209 ? 34.157 2.397 30.986 1.00 58.56 209 ARG A C 1
ATOM 1704 O O . ARG A 1 209 ? 34.551 3.021 31.962 1.00 58.56 209 ARG A O 1
ATOM 1711 N N . LEU A 1 210 ? 34.984 1.763 30.154 1.00 49.94 210 LEU A N 1
ATOM 1712 C CA . LEU A 1 210 ? 36.445 1.767 30.297 1.00 49.94 210 LEU A CA 1
ATOM 1713 C C . LEU A 1 210 ? 37.109 3.025 29.716 1.00 49.94 210 LEU A C 1
ATOM 1715 O O . LEU A 1 210 ? 38.223 3.341 30.107 1.00 49.94 210 LEU A O 1
ATOM 1719 N N . VAL A 1 211 ? 36.427 3.750 28.824 1.00 50.56 211 VAL A N 1
ATOM 1720 C CA . VAL A 1 211 ? 36.918 5.008 28.220 1.00 50.56 211 VAL A CA 1
ATOM 1721 C C . VAL A 1 211 ? 36.549 6.244 29.065 1.00 50.56 211 VAL A C 1
ATOM 1723 O O . VAL A 1 211 ? 37.057 7.331 28.826 1.00 50.56 211 VAL A O 1
ATOM 1726 N N . LYS A 1 212 ? 35.688 6.095 30.082 1.00 51.12 212 LYS A N 1
ATOM 1727 C CA . LYS A 1 212 ? 35.239 7.177 30.982 1.00 51.12 212 LYS A CA 1
ATOM 1728 C C . LYS A 1 212 ? 36.021 7.268 32.310 1.00 51.12 212 LYS A C 1
ATOM 1730 O O . LYS A 1 212 ? 35.445 7.652 33.327 1.00 51.12 212 LYS A O 1
ATOM 1735 N N . LYS A 1 213 ? 37.308 6.919 32.319 1.00 42.66 213 LYS A N 1
ATOM 1736 C CA . LYS A 1 213 ? 38.221 7.207 33.436 1.00 42.66 213 LYS A CA 1
ATOM 1737 C C . LYS A 1 213 ? 39.382 8.058 32.963 1.00 42.66 213 LYS A C 1
ATOM 1739 O O . LYS A 1 213 ? 39.929 7.712 31.896 1.00 42.66 213 LYS A O 1
#

Radius of gyration: 24.54 Å; chains: 1; bounding box: 60×53×56 Å

Secondary structure (DSSP, 8-state):
------TTTT---S-GGGGTTT-HHHHHHHHTSTTHHHH---TTTT-B--EEEEEE--TT-B-TTS-BTT-S-GGG--HHHHHHHHSSGGGGHHHHHHHHHTT-B--GGGEEEEEE-TTS-GGGSSHHHHTT-HHHHHHHHHHHHHHHHHHHHH-PPPP-SS----PPPGGGS-HHHHHHHHHHHHHHHHHIIIIIHHHHHHHHHHHHHHS--